Protein AF-A0A1A8QFV5-F1 (afdb_monomer_lite)

pLDDT: mean 84.26, std 20.77, range [31.42, 98.62]

Structure (mmCIF, N/CA/C/O b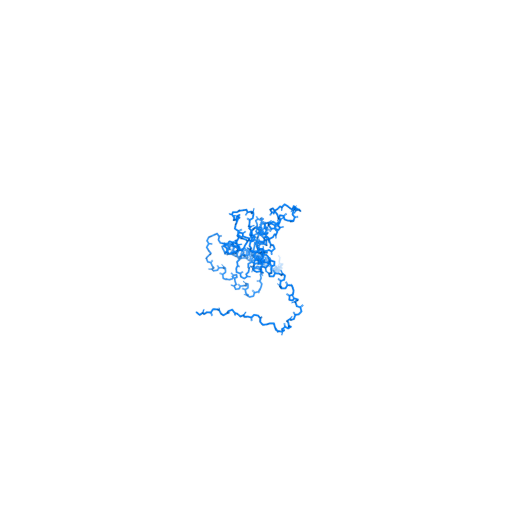ackbone):
data_AF-A0A1A8QFV5-F1
#
_entry.id   AF-A0A1A8QFV5-F1
#
loop_
_atom_site.group_PDB
_atom_site.id
_atom_site.type_symbol
_atom_site.label_atom_id
_atom_site.label_alt_id
_atom_site.label_comp_id
_atom_site.label_asym_id
_atom_site.label_entity_id
_atom_site.label_seq_id
_atom_site.pdbx_PDB_ins_code
_atom_site.Cartn_x
_atom_site.Cartn_y
_atom_site.Cartn_z
_atom_site.occupancy
_atom_site.B_iso_or_equiv
_atom_site.auth_seq_id
_atom_site.auth_comp_id
_atom_site.auth_asym_id
_atom_site.auth_atom_id
_atom_site.pdbx_PDB_model_num
ATOM 1 N N . MET A 1 1 ? 1.681 -34.839 -17.902 1.00 36.59 1 MET A N 1
ATOM 2 C CA . MET A 1 1 ? 0.705 -34.571 -18.983 1.00 36.59 1 MET A CA 1
ATOM 3 C C . MET A 1 1 ? 1.273 -33.484 -19.883 1.00 36.59 1 MET A C 1
ATOM 5 O O . MET A 1 1 ? 1.747 -32.481 -19.371 1.00 36.59 1 MET A O 1
ATOM 9 N N . ARG A 1 2 ? 1.335 -33.742 -21.194 1.00 31.42 2 ARG A N 1
ATOM 10 C CA . ARG A 1 2 ? 1.923 -32.857 -22.213 1.00 31.42 2 ARG A CA 1
ATOM 11 C C . ARG A 1 2 ? 1.010 -31.646 -22.438 1.00 31.42 2 ARG A C 1
ATOM 13 O O . ARG A 1 2 ? -0.179 -31.840 -22.663 1.00 31.42 2 ARG A O 1
ATOM 20 N N . VAL A 1 3 ? 1.555 -30.430 -22.413 1.00 31.61 3 VAL A N 1
ATOM 21 C CA . VAL A 1 3 ? 0.830 -29.238 -22.875 1.00 31.61 3 VAL A CA 1
ATOM 22 C C . VAL A 1 3 ? 0.940 -29.201 -24.395 1.00 31.61 3 VAL A C 1
ATOM 24 O O . VAL A 1 3 ? 2.027 -29.067 -24.954 1.00 31.61 3 VAL A O 1
ATOM 27 N N . VAL A 1 4 ? -0.195 -29.411 -25.053 1.00 32.84 4 VAL A N 1
ATOM 28 C CA . VAL A 1 4 ? -0.353 -29.351 -26.504 1.00 32.84 4 VAL A CA 1
ATOM 29 C C . VAL A 1 4 ? -0.277 -27.888 -26.936 1.00 32.84 4 VAL A C 1
ATOM 31 O O . VAL A 1 4 ? -1.050 -27.054 -26.472 1.00 32.84 4 VAL A O 1
ATOM 34 N N . VAL A 1 5 ? 0.659 -27.583 -27.834 1.00 41.06 5 VAL A N 1
ATOM 35 C CA . VAL A 1 5 ? 0.714 -26.306 -28.552 1.00 41.06 5 VAL A CA 1
ATOM 36 C C . VAL A 1 5 ? -0.462 -26.276 -29.526 1.00 41.06 5 VAL A C 1
ATOM 38 O O . VAL A 1 5 ? -0.469 -26.997 -30.524 1.00 41.06 5 VAL A O 1
ATOM 41 N N . ALA A 1 6 ? -1.476 -25.466 -29.226 1.00 33.88 6 ALA A N 1
ATOM 42 C CA . ALA A 1 6 ? -2.587 -25.239 -30.137 1.00 33.88 6 ALA A CA 1
ATOM 43 C C . ALA A 1 6 ? -2.143 -24.294 -31.266 1.00 33.88 6 ALA A C 1
ATOM 45 O O . ALA A 1 6 ? -1.842 -23.121 -31.046 1.00 33.88 6 ALA A O 1
ATOM 46 N N . ARG A 1 7 ? -2.092 -24.842 -32.485 1.00 34.72 7 ARG A N 1
ATOM 47 C CA . ARG A 1 7 ? -2.006 -24.113 -33.757 1.00 34.72 7 ARG A CA 1
ATOM 48 C C . ARG A 1 7 ? -3.146 -23.093 -33.838 1.00 34.72 7 ARG A C 1
ATOM 50 O O . ARG A 1 7 ? -4.310 -23.476 -33.776 1.00 34.72 7 ARG A O 1
ATOM 57 N N . ALA A 1 8 ? -2.811 -21.821 -34.038 1.00 39.75 8 ALA A N 1
ATOM 58 C CA . ALA A 1 8 ? -3.782 -20.786 -34.370 1.00 39.75 8 ALA A CA 1
ATOM 59 C C . ALA A 1 8 ? -4.273 -20.992 -35.813 1.00 39.75 8 ALA A C 1
ATOM 61 O O . ALA A 1 8 ? -3.601 -20.622 -36.776 1.00 39.75 8 ALA A O 1
ATOM 62 N N . GLY A 1 9 ? -5.430 -21.641 -35.946 1.00 32.16 9 GLY A N 1
ATOM 63 C CA . GLY A 1 9 ? -6.234 -21.639 -37.159 1.00 32.16 9 GLY A CA 1
ATOM 64 C C . GLY A 1 9 ? -6.967 -20.308 -37.269 1.00 32.16 9 GLY A C 1
ATOM 65 O O . GLY A 1 9 ? -7.758 -19.948 -36.403 1.00 32.16 9 GLY A O 1
ATOM 66 N N . LEU A 1 10 ? -6.654 -19.579 -38.332 1.00 45.41 10 LEU A N 1
ATOM 67 C CA . LEU A 1 10 ? -7.361 -18.400 -38.801 1.00 45.41 10 LEU A CA 1
ATOM 68 C C . LEU A 1 10 ? -8.804 -18.807 -39.138 1.00 45.41 10 LEU A C 1
ATOM 70 O O . LEU A 1 10 ? -8.982 -19.489 -40.134 1.00 45.41 10 LEU A O 1
ATOM 74 N N . LEU A 1 11 ? -9.804 -18.446 -38.329 1.00 37.78 11 LEU A N 1
ATOM 75 C CA . LEU A 1 11 ? -11.218 -18.355 -38.725 1.00 37.78 11 LEU A CA 1
ATOM 76 C C . LEU A 1 11 ? -11.983 -17.563 -37.653 1.00 37.78 11 LEU A C 1
ATOM 78 O O . LEU A 1 11 ? -11.770 -17.737 -36.455 1.00 37.78 11 LEU A O 1
ATOM 82 N N . GLY A 1 12 ? -12.787 -16.613 -38.125 1.00 45.03 12 GLY A N 1
ATOM 83 C CA . GLY A 1 12 ? -13.267 -15.463 -37.370 1.00 45.03 12 GLY A CA 1
ATOM 84 C C . GLY A 1 12 ? -14.149 -15.776 -36.166 1.00 45.03 12 GLY A C 1
ATOM 85 O O . GLY A 1 12 ? -15.077 -16.575 -36.240 1.00 45.03 12 GLY A O 1
ATOM 86 N N . LEU A 1 13 ? -13.901 -15.032 -35.091 1.00 35.41 13 LEU A N 1
ATOM 87 C CA . LEU A 1 13 ? -14.862 -14.764 -34.032 1.00 35.41 13 LEU A CA 1
ATOM 88 C C . LEU A 1 13 ? -14.845 -13.256 -33.784 1.00 35.41 13 LEU A C 1
ATOM 90 O O . LEU A 1 13 ? -13.886 -12.697 -33.252 1.00 35.41 13 LEU A O 1
ATOM 94 N N . GLN A 1 14 ? -15.904 -12.610 -34.261 1.00 37.91 14 GLN A N 1
ATOM 95 C CA . GLN A 1 14 ? -16.278 -11.249 -33.911 1.00 37.91 14 GLN A CA 1
ATOM 96 C C . GL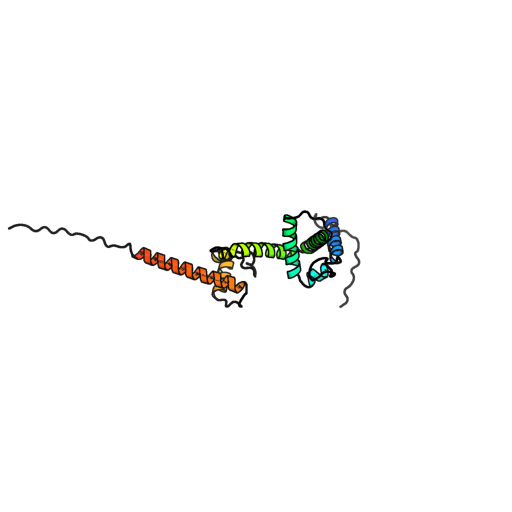N A 1 14 ? -16.546 -11.235 -32.400 1.00 37.91 14 GLN A C 1
ATOM 98 O O . GLN A 1 14 ? -17.499 -11.859 -31.943 1.00 37.91 14 GLN A O 1
ATOM 103 N N . VAL A 1 15 ? -15.688 -10.565 -31.632 1.00 46.62 15 VAL A N 1
ATOM 104 C CA . VAL A 1 15 ? -15.911 -10.295 -30.207 1.00 46.62 15 VAL A CA 1
ATOM 105 C C . VAL A 1 15 ? -16.098 -8.791 -30.059 1.00 46.62 15 VAL A C 1
ATOM 107 O O . VAL A 1 15 ? -15.337 -8.005 -30.624 1.00 46.62 15 VAL A O 1
ATOM 110 N N . ASP A 1 16 ? -17.164 -8.423 -29.363 1.00 45.31 16 ASP A N 1
ATOM 111 C CA . ASP A 1 16 ? -17.723 -7.086 -29.191 1.00 45.31 16 ASP A CA 1
ATOM 112 C C . ASP A 1 16 ? -16.699 -5.944 -29.134 1.00 45.31 16 ASP A C 1
ATOM 114 O O . ASP A 1 16 ? -16.035 -5.745 -28.120 1.00 45.31 16 ASP A O 1
ATOM 118 N N . GLY A 1 17 ? -16.634 -5.155 -30.215 1.00 45.41 17 GLY A N 1
ATOM 119 C CA . GLY A 1 17 ? -16.351 -3.709 -30.245 1.00 45.41 17 GLY A CA 1
ATOM 120 C C . GLY A 1 17 ? -15.040 -3.158 -29.659 1.00 45.41 17 GLY A C 1
ATOM 121 O O . GLY A 1 17 ? -14.699 -2.012 -29.940 1.00 45.41 17 GLY A O 1
ATOM 122 N N . HIS A 1 18 ? -14.267 -3.926 -28.898 1.00 49.12 18 HIS A N 1
ATOM 123 C CA . HIS A 1 18 ? -12.967 -3.540 -28.366 1.00 49.12 18 HIS A CA 1
ATOM 124 C C . HIS A 1 18 ? -11.898 -4.083 -29.308 1.00 49.12 18 HIS A C 1
ATOM 126 O O . HIS A 1 18 ? -11.512 -5.248 -29.255 1.00 49.12 18 HIS A O 1
ATOM 132 N N . SER A 1 19 ? -11.469 -3.212 -30.222 1.00 56.00 19 SER A N 1
ATOM 133 C CA . SER A 1 19 ? -10.536 -3.491 -31.315 1.00 56.00 19 SER A CA 1
ATOM 134 C C . SER A 1 19 ? -9.421 -4.481 -30.943 1.00 56.00 19 SER A C 1
ATOM 136 O O . SER A 1 19 ? -8.587 -4.210 -30.077 1.00 56.00 19 SER A O 1
ATOM 138 N N . ILE A 1 20 ? -9.351 -5.598 -31.672 1.00 57.50 20 ILE A N 1
ATOM 139 C CA . ILE A 1 20 ? -8.280 -6.611 -31.607 1.00 57.50 20 ILE A CA 1
ATOM 140 C C . ILE A 1 20 ? -6.884 -5.962 -31.721 1.00 57.50 20 ILE A C 1
ATOM 142 O O . ILE A 1 20 ? -5.916 -6.418 -31.109 1.00 57.50 20 ILE A O 1
ATOM 146 N N . ALA A 1 21 ? -6.777 -4.836 -32.436 1.00 59.72 21 ALA A N 1
ATOM 147 C CA . ALA A 1 21 ? -5.540 -4.072 -32.564 1.00 59.72 21 ALA A CA 1
ATOM 148 C C . ALA A 1 21 ? -5.093 -3.408 -31.247 1.00 59.72 21 ALA A C 1
ATOM 150 O O . ALA A 1 21 ? -3.890 -3.271 -31.010 1.00 59.72 21 ALA A O 1
ATOM 151 N N . HIS A 1 22 ? -6.033 -3.014 -30.381 1.00 60.81 22 HIS A N 1
ATOM 152 C CA . HIS A 1 22 ? -5.736 -2.438 -29.068 1.00 60.81 22 HIS A CA 1
ATOM 153 C C . HIS A 1 22 ? -5.140 -3.495 -28.133 1.00 60.81 22 HIS A C 1
ATOM 155 O O . HIS A 1 22 ? -4.082 -3.270 -27.543 1.00 60.81 22 HIS A O 1
ATOM 161 N N . TYR A 1 23 ? -5.753 -4.682 -28.086 1.00 60.31 23 TYR A N 1
ATOM 162 C CA . TYR A 1 23 ? -5.228 -5.824 -27.339 1.00 60.31 23 TYR A CA 1
ATOM 163 C C . TYR A 1 23 ? -3.823 -6.201 -27.814 1.00 60.31 23 TYR A C 1
ATOM 165 O O . TYR A 1 23 ? -2.893 -6.248 -27.011 1.00 60.31 23 TYR A O 1
ATOM 173 N N . HIS A 1 24 ? -3.624 -6.376 -29.121 1.00 64.75 24 HIS A N 1
ATOM 174 C CA . HIS A 1 24 ? -2.313 -6.725 -29.666 1.00 64.75 24 HIS A CA 1
ATOM 175 C C . HIS A 1 24 ? -1.251 -5.664 -29.326 1.00 64.75 24 HIS A C 1
ATOM 177 O O . HIS A 1 24 ? -0.172 -5.987 -28.837 1.00 64.75 24 HIS A O 1
ATOM 183 N N . ARG A 1 25 ? -1.556 -4.372 -29.491 1.00 66.56 25 ARG A N 1
ATOM 184 C CA . ARG A 1 25 ? -0.613 -3.289 -29.167 1.00 66.56 25 ARG A CA 1
ATOM 185 C C . ARG A 1 25 ? -0.234 -3.266 -27.682 1.00 66.56 25 ARG A C 1
ATOM 187 O O . ARG A 1 25 ? 0.942 -3.099 -27.360 1.00 66.56 25 ARG A O 1
ATOM 194 N N . GLN A 1 26 ? -1.205 -3.44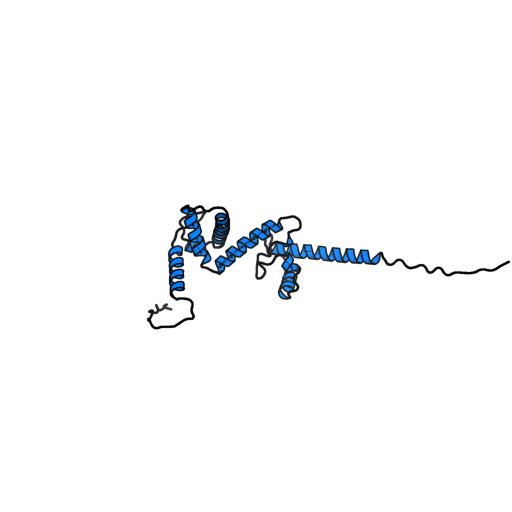1 -26.789 1.00 67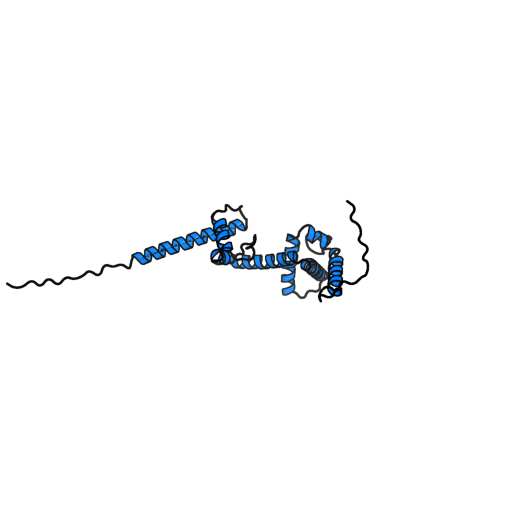.31 26 GLN A N 1
ATOM 195 C CA . GLN A 1 26 ? -0.976 -3.399 -25.346 1.00 67.31 26 GLN A CA 1
ATOM 196 C C . GLN A 1 26 ? -0.172 -4.613 -24.859 1.00 67.31 26 GLN A C 1
ATOM 198 O O . GLN A 1 26 ? 0.797 -4.443 -24.121 1.00 67.31 26 GLN A O 1
ATOM 203 N N . TYR A 1 27 ? -0.495 -5.821 -25.333 1.00 76.56 27 TYR A N 1
ATOM 204 C CA . TYR A 1 27 ? 0.252 -7.036 -24.991 1.00 76.56 27 TYR A CA 1
ATOM 205 C C . TYR A 1 27 ? 1.711 -6.977 -25.461 1.00 76.56 27 TYR A C 1
ATOM 207 O O . TYR A 1 27 ? 2.616 -7.303 -24.690 1.00 76.56 27 TYR A O 1
ATOM 215 N N . TYR A 1 28 ? 1.963 -6.507 -26.687 1.00 81.19 28 TYR A N 1
ATOM 216 C CA . TYR A 1 28 ? 3.328 -6.363 -27.201 1.00 81.19 28 TYR A CA 1
ATOM 217 C C . TYR A 1 28 ? 4.128 -5.299 -26.444 1.00 81.19 28 TYR A C 1
ATOM 219 O O . TYR A 1 28 ? 5.301 -5.520 -26.139 1.00 81.19 28 TYR A O 1
ATOM 227 N N . ALA A 1 29 ? 3.507 -4.169 -26.091 1.00 83.56 29 ALA A N 1
ATOM 228 C CA . ALA A 1 29 ? 4.160 -3.132 -25.296 1.00 83.56 29 ALA A CA 1
ATOM 229 C C . ALA A 1 29 ? 4.561 -3.652 -23.905 1.00 83.56 29 ALA A C 1
ATOM 231 O O . ALA A 1 29 ? 5.715 -3.500 -23.500 1.00 83.56 29 ALA A O 1
ATOM 232 N N . THR A 1 30 ? 3.651 -4.331 -23.200 1.00 89.12 30 THR A N 1
ATOM 233 C CA . THR A 1 30 ? 3.933 -4.923 -21.884 1.00 89.12 30 THR A CA 1
ATOM 234 C C . THR A 1 30 ? 5.008 -6.007 -21.976 1.00 89.12 30 THR A C 1
ATOM 236 O O . THR A 1 30 ? 5.929 -6.024 -21.161 1.00 89.12 30 THR A O 1
ATOM 239 N N . PHE A 1 31 ? 4.960 -6.869 -22.999 1.00 91.62 31 PHE A N 1
ATOM 240 C CA . PHE A 1 31 ? 5.983 -7.893 -23.227 1.00 91.62 31 PHE A CA 1
ATOM 241 C C . PHE A 1 31 ? 7.370 -7.283 -23.457 1.00 91.62 31 PHE A C 1
ATOM 243 O O . PHE A 1 31 ? 8.343 -7.710 -22.835 1.00 91.62 31 PHE A O 1
ATOM 250 N N . MET A 1 32 ? 7.473 -6.254 -24.299 1.00 93.94 32 MET A N 1
ATOM 251 C CA . MET A 1 32 ? 8.740 -5.566 -24.541 1.00 93.94 32 MET A CA 1
ATOM 252 C C . MET A 1 32 ? 9.287 -4.926 -23.264 1.00 93.94 32 MET A C 1
ATOM 254 O O . MET A 1 32 ? 10.453 -5.138 -22.929 1.00 93.94 32 MET A O 1
ATOM 258 N N . LEU A 1 33 ? 8.444 -4.205 -22.520 1.00 96.44 33 LEU A N 1
ATOM 259 C CA . LEU A 1 33 ? 8.835 -3.551 -21.269 1.00 96.44 33 LEU A CA 1
ATOM 260 C C . LEU A 1 33 ? 9.229 -4.549 -20.176 1.00 96.44 33 LEU A C 1
ATOM 262 O O . LEU A 1 33 ? 10.128 -4.262 -19.392 1.00 96.44 33 LEU A O 1
ATOM 266 N N . SER A 1 34 ? 8.644 -5.749 -20.159 1.00 96.62 34 SER A N 1
ATOM 267 C CA . SER A 1 34 ? 8.972 -6.793 -19.178 1.00 96.62 34 SER A CA 1
ATOM 268 C C . SER A 1 34 ? 10.471 -7.143 -19.145 1.00 96.62 34 SER A C 1
ATOM 270 O O . SER A 1 34 ? 11.009 -7.510 -18.098 1.00 96.62 34 SER A O 1
ATOM 272 N N . ARG A 1 35 ? 11.165 -6.975 -20.281 1.00 97.00 35 ARG A N 1
ATOM 273 C CA . ARG A 1 35 ? 12.588 -7.293 -20.479 1.00 97.00 35 ARG A CA 1
ATOM 274 C C . ARG A 1 35 ? 13.521 -6.113 -20.197 1.00 97.00 35 ARG A C 1
ATOM 276 O O . ARG A 1 35 ? 14.737 -6.298 -20.182 1.00 97.00 35 ARG A O 1
ATOM 283 N N . TRP A 1 36 ? 12.983 -4.910 -20.001 1.00 98.12 36 TRP A N 1
ATOM 284 C CA . TRP A 1 36 ? 13.785 -3.718 -19.734 1.00 98.12 36 TRP A CA 1
ATOM 285 C C . TRP A 1 36 ? 14.403 -3.792 -18.344 1.00 98.12 36 TRP A C 1
ATOM 287 O O . TRP A 1 36 ? 13.798 -4.321 -17.413 1.00 98.12 36 TRP A O 1
ATOM 297 N N . LYS A 1 37 ? 15.625 -3.268 -18.211 1.00 98.31 37 LYS A N 1
ATOM 298 C CA . LYS A 1 37 ? 16.346 -3.254 -16.938 1.00 98.31 37 LYS A CA 1
ATOM 299 C C . LYS A 1 37 ? 15.983 -2.025 -16.110 1.00 98.31 37 LYS A C 1
ATOM 301 O O . LYS A 1 37 ? 15.917 -0.912 -16.632 1.00 98.31 37 LYS A O 1
ATOM 306 N N . VAL A 1 38 ? 15.820 -2.242 -14.812 1.00 97.94 38 VAL A N 1
ATOM 307 C CA . VAL A 1 38 ? 15.738 -1.205 -13.785 1.00 97.94 38 VAL A CA 1
ATOM 308 C C . VAL A 1 38 ? 17.053 -0.427 -13.759 1.00 97.94 38 VAL A C 1
ATOM 310 O O . VAL A 1 38 ? 18.128 -1.026 -13.701 1.00 97.94 38 VAL A O 1
ATOM 313 N N . GLN A 1 39 ? 16.974 0.901 -13.809 1.00 97.81 39 GLN A N 1
ATOM 314 C CA . GLN A 1 39 ? 18.138 1.800 -13.770 1.00 97.81 39 GLN A CA 1
ATOM 315 C C . GLN A 1 39 ? 18.257 2.578 -12.450 1.00 97.81 39 GLN A C 1
ATOM 317 O O . GLN A 1 39 ? 19.075 3.484 -12.344 1.00 97.81 39 GLN A O 1
ATOM 322 N N . PHE A 1 40 ? 17.442 2.244 -11.449 1.00 95.06 40 PHE A N 1
ATOM 323 C CA . PHE A 1 40 ? 17.363 2.944 -10.169 1.00 95.06 40 PHE A CA 1
ATOM 324 C C . PHE A 1 40 ? 17.378 1.974 -8.985 1.00 95.06 40 PHE A C 1
ATOM 326 O O . PHE A 1 40 ? 16.933 0.832 -9.088 1.00 95.06 40 PHE A O 1
ATOM 333 N N . GLY A 1 41 ? 17.806 2.486 -7.831 1.00 94.94 41 GLY A N 1
ATOM 334 C CA . GLY A 1 41 ? 17.627 1.828 -6.541 1.00 94.94 41 GLY A CA 1
ATOM 335 C C . GLY A 1 41 ? 18.303 0.461 -6.413 1.00 94.94 41 GLY A C 1
ATOM 336 O O . GLY A 1 41 ? 19.179 0.087 -7.189 1.00 94.94 41 GLY A O 1
ATOM 337 N N . THR A 1 42 ? 17.881 -0.290 -5.399 1.00 94.88 42 THR A N 1
ATOM 338 C CA . THR A 1 42 ? 18.548 -1.521 -4.945 1.00 94.88 42 THR A CA 1
ATOM 339 C C . THR A 1 42 ? 18.546 -2.641 -5.988 1.00 94.88 42 THR A C 1
ATOM 341 O O . THR A 1 42 ? 19.446 -3.475 -6.000 1.00 94.88 42 THR A O 1
ATOM 344 N N . TYR A 1 43 ? 17.561 -2.660 -6.890 1.00 97.44 43 TYR A N 1
ATOM 345 C CA . TYR A 1 43 ? 17.394 -3.710 -7.901 1.00 97.44 43 TYR A CA 1
ATOM 346 C C . TYR A 1 43 ? 17.889 -3.305 -9.296 1.00 97.44 43 TYR A C 1
ATOM 348 O O . TYR A 1 43 ? 17.472 -3.891 -10.299 1.00 97.44 43 TYR A O 1
ATOM 356 N N . GLN A 1 44 ? 18.784 -2.316 -9.380 1.00 97.44 44 GLN A N 1
ATOM 357 C CA . GLN A 1 44 ? 19.395 -1.902 -10.640 1.00 97.44 44 GLN A CA 1
ATOM 358 C C . GLN A 1 44 ? 19.978 -3.103 -11.410 1.00 97.44 44 GLN A C 1
ATOM 360 O O . GLN A 1 44 ? 20.610 -4.001 -10.856 1.00 97.44 44 GLN A O 1
ATOM 365 N N . GLY A 1 45 ? 19.734 -3.139 -12.720 1.00 97.75 45 GLY A N 1
ATOM 366 C CA . GLY A 1 45 ? 20.178 -4.207 -13.615 1.00 97.75 45 GLY A CA 1
ATOM 367 C C . GLY A 1 45 ? 19.250 -5.426 -13.692 1.00 97.75 45 GLY A C 1
ATOM 368 O O . GLY A 1 45 ? 19.371 -6.196 -14.651 1.00 97.75 45 GLY A O 1
ATOM 369 N N . LYS A 1 46 ? 18.300 -5.593 -12.759 1.00 98.44 46 LYS A N 1
ATOM 370 C CA . LYS A 1 46 ? 17.218 -6.591 -12.866 1.00 98.44 46 LYS A CA 1
ATOM 371 C C . LYS A 1 46 ? 16.169 -6.142 -13.876 1.00 98.44 46 LYS A C 1
ATOM 373 O O . LYS A 1 46 ? 16.058 -4.954 -14.165 1.00 98.44 46 LYS A O 1
ATOM 378 N N . THR A 1 47 ? 15.405 -7.080 -14.432 1.00 98.62 47 THR A N 1
ATOM 379 C CA . THR A 1 47 ? 14.320 -6.724 -15.355 1.00 98.62 47 THR A CA 1
ATOM 380 C C . THR A 1 47 ? 13.100 -6.196 -14.605 1.00 98.62 47 THR A C 1
ATOM 382 O O . THR A 1 47 ? 12.896 -6.518 -13.433 1.00 98.62 47 THR A O 1
ATOM 385 N N . PHE A 1 48 ? 12.254 -5.420 -15.284 1.00 98.44 48 PHE A N 1
ATOM 386 C CA . PHE A 1 48 ? 10.975 -4.970 -14.729 1.00 98.44 48 PHE A CA 1
ATOM 387 C C . PHE A 1 48 ? 10.098 -6.150 -14.305 1.00 98.44 48 PHE A C 1
ATOM 389 O O . PHE A 1 48 ? 9.505 -6.125 -13.229 1.00 98.44 48 PHE A O 1
ATOM 396 N N . HIS A 1 49 ? 10.067 -7.211 -15.118 1.00 97.88 49 HIS A N 1
ATOM 397 C CA . HIS A 1 49 ? 9.356 -8.440 -14.783 1.00 97.88 49 HIS A CA 1
ATOM 398 C C . HIS A 1 49 ? 9.878 -9.091 -13.505 1.00 97.88 49 HIS A C 1
ATOM 400 O O . HIS A 1 49 ? 9.090 -9.432 -12.627 1.00 97.88 49 HIS A O 1
ATOM 406 N N . TRP A 1 50 ? 11.204 -9.211 -13.382 1.00 98.19 50 TRP A N 1
ATOM 407 C CA . TRP A 1 50 ? 11.824 -9.778 -12.192 1.00 98.19 50 TRP A CA 1
ATOM 408 C C . TRP A 1 50 ? 11.430 -8.980 -10.948 1.00 98.19 50 TRP A C 1
ATOM 410 O O . TRP A 1 50 ? 11.028 -9.571 -9.952 1.00 98.19 50 TRP A O 1
ATOM 420 N N . LEU A 1 51 ? 11.470 -7.645 -11.017 1.00 98.19 51 LEU A N 1
ATOM 421 C CA . LEU A 1 51 ? 11.119 -6.806 -9.873 1.00 98.19 51 LEU A CA 1
ATOM 422 C C . LEU A 1 51 ? 9.664 -7.018 -9.426 1.00 98.19 51 LEU A C 1
ATOM 424 O O . LEU A 1 51 ? 9.423 -7.235 -8.243 1.00 98.19 51 LEU A O 1
ATOM 428 N N . LEU A 1 52 ? 8.708 -7.041 -10.360 1.00 96.62 52 LEU A N 1
ATOM 429 C CA . LEU A 1 52 ? 7.293 -7.258 -10.027 1.00 96.62 52 LEU A CA 1
ATOM 430 C C . LEU A 1 52 ? 7.004 -8.653 -9.461 1.00 96.62 52 LEU A C 1
ATOM 432 O O . LEU A 1 52 ? 6.038 -8.810 -8.729 1.00 96.62 52 LEU A O 1
ATOM 436 N N . GLN A 1 53 ? 7.816 -9.660 -9.781 1.00 96.50 53 GLN A N 1
ATOM 437 C CA . GLN A 1 53 ? 7.640 -11.009 -9.234 1.00 96.50 53 GLN A CA 1
ATOM 438 C C . GLN A 1 53 ? 8.270 -11.201 -7.856 1.00 96.50 53 GLN A C 1
ATOM 440 O O . GLN A 1 53 ? 7.832 -12.072 -7.112 1.00 96.50 53 GLN A O 1
ATOM 445 N N . ASN A 1 54 ? 9.313 -10.434 -7.534 1.00 97.62 54 ASN A N 1
ATOM 446 C CA . ASN A 1 54 ? 10.140 -10.695 -6.355 1.00 97.62 54 ASN A CA 1
ATOM 447 C C . ASN A 1 54 ? 9.924 -9.669 -5.239 1.00 97.62 54 ASN A C 1
ATOM 449 O O . ASN A 1 54 ? 10.060 -10.024 -4.073 1.00 97.62 54 ASN A O 1
ATOM 453 N N . ASP A 1 55 ? 9.574 -8.421 -5.568 1.00 97.75 55 ASP A N 1
ATOM 454 C CA . ASP A 1 55 ? 9.315 -7.387 -4.564 1.00 97.75 55 ASP A CA 1
ATOM 455 C C . ASP A 1 55 ? 8.273 -6.363 -5.044 1.00 97.75 55 ASP A C 1
ATOM 457 O O . ASP A 1 55 ? 8.568 -5.229 -5.442 1.00 97.75 55 ASP A O 1
ATOM 461 N N . VAL A 1 56 ? 7.006 -6.781 -4.990 1.00 96.62 56 VAL A N 1
ATOM 462 C CA . VAL A 1 56 ? 5.853 -5.927 -5.310 1.00 96.62 56 VAL A CA 1
ATOM 463 C C . VAL A 1 56 ? 5.784 -4.718 -4.374 1.00 96.62 56 VAL A C 1
ATOM 465 O O . VAL A 1 56 ? 5.438 -3.625 -4.815 1.00 96.62 56 VAL A O 1
ATOM 468 N N . GLY A 1 57 ? 6.128 -4.882 -3.093 1.00 96.81 57 GLY A N 1
ATOM 469 C CA . GLY A 1 57 ? 6.050 -3.807 -2.102 1.00 96.81 57 GLY A CA 1
ATOM 470 C C . GLY A 1 57 ? 6.999 -2.656 -2.430 1.00 96.81 57 GLY A C 1
ATOM 471 O O . GLY A 1 57 ? 6.593 -1.488 -2.432 1.00 96.81 57 GLY A O 1
ATOM 472 N N . TYR A 1 58 ? 8.242 -2.986 -2.780 1.00 97.88 58 TYR A N 1
ATOM 473 C CA . TYR A 1 58 ? 9.214 -2.018 -3.269 1.00 97.88 58 TYR A CA 1
ATOM 474 C C . TYR A 1 58 ? 8.773 -1.389 -4.591 1.00 97.88 58 TYR A C 1
ATOM 476 O O . TYR A 1 58 ? 8.804 -0.166 -4.729 1.00 97.88 58 TYR A O 1
ATOM 484 N N . ALA A 1 59 ? 8.313 -2.198 -5.549 1.00 98.19 59 ALA A N 1
ATOM 485 C CA . ALA A 1 59 ? 7.832 -1.707 -6.837 1.00 98.19 59 ALA A CA 1
ATOM 486 C C . ALA A 1 59 ? 6.692 -0.684 -6.677 1.00 98.19 59 ALA A C 1
ATOM 488 O O . ALA A 1 59 ? 6.730 0.387 -7.284 1.00 98.19 59 ALA A O 1
ATOM 489 N N . VAL A 1 60 ? 5.705 -0.981 -5.825 1.00 98.50 60 VAL A N 1
ATOM 490 C CA . VAL A 1 60 ? 4.585 -0.083 -5.506 1.00 98.50 60 VAL A CA 1
ATOM 491 C C . VAL A 1 60 ? 5.093 1.222 -4.897 1.00 98.50 60 VAL A C 1
ATOM 493 O O . VAL A 1 60 ? 4.648 2.298 -5.296 1.00 98.50 60 VAL A O 1
ATOM 496 N N . MET A 1 61 ? 6.048 1.149 -3.964 1.00 97.50 61 MET A N 1
ATOM 497 C CA . MET A 1 61 ? 6.666 2.331 -3.356 1.00 97.50 61 MET A CA 1
ATOM 498 C C . MET A 1 61 ? 7.370 3.205 -4.401 1.00 97.50 61 MET A C 1
ATOM 500 O O . MET A 1 61 ? 7.176 4.424 -4.403 1.00 97.50 61 MET A O 1
ATOM 504 N N . VAL A 1 62 ? 8.135 2.596 -5.311 1.00 97.69 62 VAL A N 1
ATOM 505 C CA . VAL A 1 62 ? 8.818 3.307 -6.399 1.00 97.69 62 VAL A CA 1
ATOM 506 C C . VAL A 1 62 ? 7.812 4.014 -7.298 1.00 97.69 62 VAL A C 1
ATOM 508 O O . VAL A 1 62 ? 7.973 5.204 -7.553 1.00 97.69 62 VAL A O 1
ATOM 511 N N . VAL A 1 63 ? 6.773 3.313 -7.762 1.00 98.44 63 VAL A N 1
ATOM 512 C CA . VAL A 1 63 ? 5.769 3.896 -8.665 1.00 98.44 63 VAL A CA 1
ATOM 513 C C . VAL A 1 63 ? 5.013 5.034 -7.980 1.00 98.44 63 VAL A C 1
ATOM 515 O O . VAL A 1 63 ? 4.895 6.115 -8.554 1.00 98.44 63 VAL A O 1
ATOM 518 N N . ALA A 1 64 ? 4.566 4.836 -6.737 1.00 98.12 64 ALA A N 1
ATOM 519 C CA . ALA A 1 64 ? 3.869 5.872 -5.976 1.00 98.12 64 ALA A CA 1
ATOM 520 C C . ALA A 1 64 ? 4.742 7.122 -5.763 1.00 98.12 64 ALA A C 1
ATOM 522 O O . ALA A 1 64 ? 4.256 8.247 -5.889 1.00 98.12 64 ALA A O 1
ATOM 523 N N . SER A 1 65 ? 6.032 6.934 -5.465 1.00 96.50 65 SER A N 1
ATOM 524 C CA . SER A 1 65 ? 6.986 8.036 -5.280 1.00 96.50 65 SER A CA 1
ATOM 525 C C . SER A 1 65 ? 7.282 8.755 -6.594 1.00 96.50 65 SER A C 1
ATOM 527 O O . SER A 1 65 ? 7.308 9.982 -6.628 1.00 96.50 65 SER A O 1
ATOM 529 N N . HIS A 1 66 ? 7.452 8.001 -7.682 1.00 97.50 66 HIS A N 1
ATOM 530 C CA . HIS A 1 66 ? 7.708 8.544 -9.014 1.00 97.50 66 HIS A CA 1
ATOM 531 C C . HIS A 1 66 ? 6.537 9.380 -9.536 1.00 97.50 66 HIS A C 1
ATOM 533 O O . HIS A 1 66 ? 6.750 10.442 -10.110 1.00 97.50 66 HIS A O 1
ATOM 539 N N . GLN A 1 67 ? 5.292 8.964 -9.289 1.00 97.00 67 GLN A N 1
ATOM 540 C CA . GLN A 1 67 ? 4.116 9.767 -9.648 1.00 97.00 67 GLN A CA 1
ATOM 541 C C . GLN A 1 67 ? 4.114 11.131 -8.936 1.00 97.00 67 GLN A C 1
ATOM 543 O O . GLN A 1 67 ? 3.915 12.154 -9.585 1.00 97.00 67 GLN A O 1
ATOM 548 N N . LYS A 1 68 ? 4.463 11.176 -7.643 1.00 95.12 68 LYS A N 1
ATOM 549 C CA . LYS A 1 68 ? 4.623 12.443 -6.901 1.00 95.12 68 LYS A CA 1
ATOM 550 C C . LYS A 1 68 ? 5.821 13.269 -7.377 1.00 95.12 68 LYS A C 1
ATOM 552 O O . LYS A 1 68 ? 5.787 14.495 -7.353 1.00 95.12 68 LYS A O 1
ATOM 557 N N . GLU A 1 69 ? 6.905 12.616 -7.794 1.00 95.62 69 GLU A N 1
ATOM 558 C CA . GLU A 1 69 ? 8.062 13.281 -8.407 1.00 95.62 69 GLU A CA 1
ATOM 559 C C . GLU A 1 69 ? 7.649 13.961 -9.723 1.00 95.62 69 GLU A C 1
ATOM 561 O O . GLU A 1 69 ? 7.982 15.122 -9.957 1.00 95.62 69 GLU A O 1
ATOM 566 N N . ARG A 1 70 ? 6.833 13.285 -10.537 1.00 95.00 70 ARG A N 1
ATOM 567 C CA . ARG A 1 70 ? 6.306 13.784 -11.815 1.00 95.00 70 ARG A CA 1
ATOM 568 C C . ARG A 1 70 ? 5.401 15.002 -11.690 1.00 95.00 70 ARG A C 1
ATOM 570 O O . ARG A 1 70 ? 5.452 15.865 -12.557 1.00 95.00 70 ARG A O 1
ATOM 577 N N . GLU A 1 71 ? 4.638 15.112 -10.610 1.00 94.75 71 GLU A N 1
ATOM 578 C CA . GLU A 1 71 ? 3.834 16.308 -10.318 1.00 94.75 71 GLU A CA 1
ATOM 579 C C . GLU A 1 71 ? 4.698 17.557 -10.081 1.00 94.75 71 GLU A C 1
ATOM 581 O O . GLU A 1 71 ? 4.233 18.679 -10.266 1.00 94.75 71 GLU A O 1
ATOM 586 N N . ARG A 1 72 ? 5.961 17.377 -9.675 1.00 94.44 72 ARG A N 1
ATOM 587 C CA . ARG A 1 72 ? 6.871 18.470 -9.299 1.00 94.44 72 ARG A CA 1
ATOM 588 C C . ARG A 1 72 ? 7.913 18.793 -10.362 1.00 94.44 72 ARG A C 1
ATOM 590 O O . ARG A 1 72 ? 8.454 19.895 -10.356 1.00 94.44 72 ARG A O 1
ATOM 597 N N . THR A 1 73 ? 8.242 17.846 -11.242 1.00 93.38 73 THR A N 1
ATOM 598 C CA . THR A 1 73 ? 9.293 18.027 -12.251 1.00 93.38 73 THR A CA 1
ATOM 599 C C . THR A 1 73 ? 8.925 17.480 -13.628 1.00 93.38 73 THR A C 1
ATOM 601 O O . THR A 1 73 ? 8.506 16.334 -13.786 1.00 93.38 73 THR A O 1
ATOM 604 N N . GLY A 1 74 ? 9.200 18.291 -14.656 1.00 91.38 74 GLY A N 1
ATOM 605 C CA . GLY A 1 74 ? 9.114 17.920 -16.071 1.00 91.38 74 GLY A CA 1
ATOM 606 C C . GLY A 1 74 ? 10.374 17.253 -16.640 1.00 91.38 74 GLY A C 1
ATOM 607 O O . GLY A 1 74 ? 10.503 17.157 -17.859 1.00 91.38 74 GLY A O 1
ATOM 608 N N . SER A 1 75 ? 11.321 16.817 -15.797 1.00 93.62 75 SER A N 1
ATOM 609 C CA . SER A 1 75 ? 12.604 16.246 -16.240 1.00 93.62 75 SER A CA 1
ATOM 610 C C . SER A 1 75 ? 12.441 15.045 -17.184 1.00 93.62 75 SER A C 1
ATOM 612 O O . SER A 1 75 ? 11.688 14.105 -16.898 1.00 93.62 75 SER A O 1
ATOM 614 N N . GLN A 1 76 ? 13.214 15.072 -18.274 1.00 94.44 76 GLN A N 1
ATOM 615 C CA . GLN A 1 76 ? 13.271 14.057 -19.334 1.00 94.44 76 GLN A CA 1
ATOM 616 C C . GLN A 1 76 ? 14.576 13.245 -19.304 1.00 94.44 76 GLN A C 1
ATOM 618 O O . GLN A 1 76 ? 15.006 12.709 -20.324 1.00 94.44 76 GLN A O 1
ATOM 623 N N . SER A 1 77 ? 15.254 13.174 -18.153 1.00 96.56 77 SER A N 1
ATOM 624 C CA . SER A 1 77 ? 16.508 12.420 -18.058 1.00 96.56 77 SER A CA 1
ATOM 625 C C . SER A 1 77 ? 16.299 10.926 -18.373 1.00 96.56 77 SER A C 1
ATOM 627 O O . SER A 1 77 ? 15.202 10.400 -18.155 1.00 96.56 77 SER A O 1
ATOM 629 N N . PRO A 1 78 ? 17.339 10.198 -18.829 1.00 96.06 78 PRO A N 1
ATOM 630 C CA . PRO A 1 78 ? 17.231 8.764 -19.115 1.00 96.06 78 PRO A CA 1
ATOM 631 C C . PRO A 1 78 ? 16.714 7.943 -17.927 1.00 96.06 78 PRO A C 1
ATOM 633 O O . PRO A 1 78 ? 15.871 7.062 -18.095 1.00 96.06 78 PRO A O 1
ATOM 636 N N . LEU A 1 79 ? 17.153 8.292 -16.712 1.00 95.44 79 LEU A N 1
ATOM 637 C CA . LEU A 1 79 ? 16.672 7.682 -15.472 1.00 95.44 79 LEU A CA 1
ATOM 638 C C . LEU A 1 79 ? 15.160 7.859 -15.309 1.00 95.44 79 LEU A C 1
ATOM 640 O O . LEU A 1 79 ? 14.444 6.947 -14.898 1.00 95.44 79 LEU A O 1
ATOM 644 N N . MET A 1 80 ? 14.671 9.042 -15.654 1.00 96.50 80 MET A N 1
ATOM 645 C CA . MET A 1 80 ? 13.275 9.394 -15.516 1.00 96.50 80 MET A CA 1
ATOM 646 C C . MET A 1 80 ? 12.395 8.709 -16.558 1.00 96.50 80 MET A C 1
ATOM 648 O O . MET A 1 80 ? 11.333 8.187 -16.225 1.00 96.50 80 MET A O 1
ATOM 652 N N . ALA A 1 81 ? 12.885 8.617 -17.794 1.00 96.88 81 ALA A N 1
ATOM 653 C CA . ALA A 1 81 ? 12.266 7.810 -18.836 1.00 96.88 81 ALA A CA 1
ATOM 654 C C . ALA A 1 81 ? 12.220 6.318 -18.447 1.00 96.88 81 ALA A C 1
ATOM 656 O O . ALA A 1 81 ? 11.234 5.637 -18.730 1.00 96.88 81 ALA A O 1
ATOM 657 N N . ASN A 1 82 ? 13.243 5.805 -17.748 1.00 97.94 82 ASN A N 1
ATOM 658 C CA . ASN A 1 82 ? 13.239 4.440 -17.220 1.00 97.94 82 ASN A CA 1
ATOM 659 C C . ASN A 1 82 ? 12.167 4.242 -16.136 1.00 97.94 82 ASN A C 1
ATOM 661 O O . ASN A 1 82 ? 11.421 3.264 -16.198 1.00 97.94 82 ASN A O 1
ATOM 665 N N . LYS A 1 83 ? 12.029 5.182 -15.190 1.00 97.81 83 LYS A N 1
ATOM 666 C CA . LYS A 1 83 ? 10.948 5.160 -14.188 1.00 97.81 83 LYS A CA 1
ATOM 667 C C . LYS A 1 83 ? 9.555 5.292 -14.823 1.00 97.81 83 LYS A C 1
ATOM 669 O O . LYS A 1 83 ? 8.628 4.604 -14.394 1.00 97.81 83 LYS A O 1
ATOM 674 N N . ASP A 1 84 ? 9.400 6.100 -15.875 1.00 97.94 84 ASP A N 1
ATOM 675 C CA . ASP A 1 84 ? 8.148 6.191 -16.642 1.00 97.94 84 ASP A CA 1
ATOM 676 C C . ASP A 1 84 ? 7.804 4.869 -17.321 1.00 97.94 84 ASP A C 1
ATOM 678 O O . ASP A 1 84 ? 6.667 4.408 -17.254 1.00 97.94 84 ASP A O 1
ATOM 682 N N . ALA A 1 85 ? 8.786 4.241 -17.968 1.00 97.88 85 ALA A N 1
ATOM 683 C CA . ALA A 1 85 ? 8.617 2.944 -18.609 1.00 97.88 85 ALA A CA 1
ATOM 684 C C . ALA A 1 85 ? 8.235 1.863 -17.585 1.00 97.88 85 ALA A C 1
ATOM 686 O O . ALA A 1 85 ? 7.307 1.091 -17.828 1.00 97.88 85 ALA A O 1
ATOM 687 N N . PHE A 1 86 ? 8.888 1.858 -16.419 1.00 98.38 86 PHE A N 1
ATOM 688 C CA . PHE A 1 86 ? 8.548 0.964 -15.313 1.00 98.38 86 PHE A CA 1
ATOM 689 C C . PHE A 1 86 ? 7.129 1.209 -14.792 1.00 98.38 86 PHE A C 1
ATOM 691 O O . PHE A 1 86 ? 6.374 0.264 -14.569 1.00 98.38 86 PHE A O 1
ATOM 698 N N . THR A 1 87 ? 6.732 2.475 -14.660 1.00 98.12 87 THR A N 1
ATOM 699 C CA . THR A 1 87 ? 5.381 2.862 -14.242 1.00 98.12 87 THR A CA 1
ATOM 700 C C . THR A 1 87 ? 4.334 2.385 -15.246 1.00 98.12 87 THR A C 1
ATOM 702 O O . THR A 1 87 ? 3.369 1.741 -14.848 1.00 98.12 87 THR A O 1
ATOM 705 N N . ARG A 1 88 ? 4.543 2.609 -16.552 1.00 97.38 88 ARG A N 1
ATOM 706 C CA . ARG A 1 88 ? 3.636 2.122 -17.609 1.00 97.38 88 ARG A CA 1
ATOM 707 C C . ARG A 1 88 ? 3.508 0.600 -17.600 1.00 97.38 88 ARG A C 1
ATOM 709 O O . ARG A 1 88 ? 2.397 0.092 -17.695 1.00 97.38 88 ARG A O 1
ATOM 716 N N . TYR A 1 89 ? 4.626 -0.113 -17.464 1.00 97.69 89 TYR A N 1
ATOM 717 C CA . TYR A 1 89 ? 4.629 -1.573 -17.363 1.00 97.69 89 TYR A CA 1
ATOM 718 C C . TYR A 1 89 ? 3.832 -2.057 -16.149 1.00 97.69 89 TYR A C 1
ATOM 720 O O . TYR A 1 89 ? 2.992 -2.940 -16.274 1.00 97.69 89 TYR A O 1
ATOM 728 N N . SER A 1 90 ? 4.063 -1.452 -14.985 1.00 97.81 90 SER A N 1
ATOM 729 C CA . SER A 1 90 ? 3.461 -1.910 -13.732 1.00 97.81 90 SER A CA 1
ATOM 730 C C . SER A 1 90 ? 1.966 -1.602 -13.657 1.00 97.81 90 SER A C 1
ATOM 732 O O . SER A 1 90 ? 1.180 -2.434 -13.217 1.00 97.81 90 SER A O 1
ATOM 734 N N . LEU A 1 91 ? 1.547 -0.430 -14.143 1.00 96.88 91 LEU A N 1
ATOM 735 C CA . LEU A 1 91 ? 0.139 -0.027 -14.157 1.00 96.88 91 LEU A CA 1
ATOM 736 C C . LEU A 1 91 ? -0.697 -0.750 -15.221 1.00 96.88 91 LEU A C 1
ATOM 738 O O . LEU A 1 91 ? -1.920 -0.639 -15.197 1.00 96.88 91 LEU A O 1
ATOM 742 N N . ALA A 1 92 ? -0.072 -1.522 -16.115 1.00 95.25 92 ALA A N 1
ATOM 743 C CA . ALA A 1 92 ? -0.796 -2.426 -17.005 1.00 95.25 92 ALA A CA 1
ATOM 744 C C . ALA A 1 92 ? -1.487 -3.579 -16.246 1.00 95.25 92 ALA A C 1
ATOM 746 O O . ALA A 1 92 ? -2.359 -4.235 -16.813 1.00 95.25 92 ALA A O 1
ATOM 747 N N . TYR A 1 93 ? -1.126 -3.814 -14.977 1.00 94.69 93 TYR A N 1
ATOM 748 C CA . TYR A 1 93 ? -1.727 -4.822 -14.105 1.00 94.69 93 TYR A CA 1
ATOM 749 C C . TYR A 1 93 ? -2.713 -4.159 -13.121 1.00 94.69 93 TYR A C 1
ATOM 751 O O . TYR A 1 93 ? -2.277 -3.393 -12.255 1.00 94.69 93 TYR A O 1
ATOM 759 N N . PRO A 1 94 ? -4.031 -4.440 -13.200 1.00 95.31 94 PRO A N 1
ATOM 760 C CA . PRO A 1 94 ? -5.041 -3.761 -12.379 1.00 95.31 94 PRO A CA 1
ATOM 761 C C . PRO A 1 94 ? -4.822 -3.888 -10.867 1.00 95.31 94 PRO A C 1
ATOM 763 O O . PRO A 1 94 ? -4.967 -2.903 -10.142 1.00 95.31 94 PRO A O 1
ATOM 766 N N . GLU A 1 95 ? -4.417 -5.069 -10.399 1.00 94.62 95 GLU A N 1
ATOM 767 C CA . GLU A 1 95 ? -4.123 -5.323 -8.982 1.00 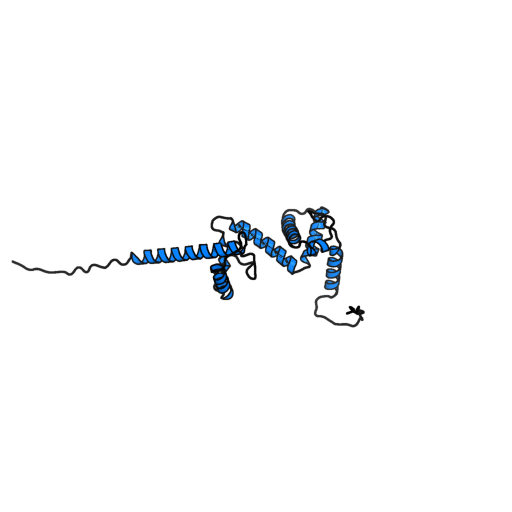94.62 95 GLU A CA 1
ATOM 768 C C . GLU A 1 95 ? -2.951 -4.468 -8.484 1.00 94.62 95 GLU A C 1
ATOM 770 O O . GLU A 1 95 ? -2.997 -3.891 -7.397 1.00 94.62 95 GLU A O 1
ATOM 775 N N . PHE A 1 96 ? -1.916 -4.309 -9.314 1.00 97.56 96 PHE A N 1
ATOM 776 C CA . PHE A 1 96 ? -0.781 -3.448 -8.998 1.00 97.56 96 PHE A CA 1
ATOM 777 C C . PHE A 1 96 ? -1.202 -1.976 -8.964 1.00 97.56 96 PHE A C 1
ATOM 779 O O . PHE A 1 96 ? -0.830 -1.237 -8.052 1.00 97.56 96 PHE A O 1
ATOM 786 N N . ALA A 1 97 ? -2.015 -1.543 -9.932 1.00 97.88 97 ALA A N 1
ATOM 787 C CA . ALA A 1 97 ? -2.556 -0.190 -9.949 1.00 97.88 97 ALA A CA 1
ATOM 788 C C . ALA A 1 97 ? -3.392 0.101 -8.690 1.00 97.88 97 ALA A C 1
ATOM 790 O O . ALA A 1 97 ? -3.293 1.191 -8.127 1.00 97.88 97 ALA A O 1
ATOM 791 N N . GLU A 1 98 ? -4.175 -0.865 -8.202 1.00 96.62 98 GLU A N 1
ATOM 792 C CA . GLU A 1 98 ? -4.888 -0.737 -6.928 1.00 96.62 98 GLU A CA 1
ATOM 793 C C . GLU A 1 98 ? -3.934 -0.636 -5.735 1.00 96.62 98 GLU A C 1
ATOM 795 O O . GLU A 1 98 ? -4.134 0.222 -4.875 1.00 96.62 98 GLU A O 1
ATOM 800 N N . ALA A 1 99 ? -2.874 -1.445 -5.696 1.00 97.38 99 ALA A N 1
ATOM 801 C CA . ALA A 1 99 ? -1.872 -1.378 -4.637 1.00 97.38 99 ALA A CA 1
ATOM 802 C C . ALA A 1 99 ? -1.170 -0.007 -4.582 1.00 97.38 99 ALA A C 1
ATOM 804 O O . ALA A 1 99 ? -0.945 0.524 -3.492 1.00 97.38 99 ALA A O 1
ATOM 805 N N . VAL A 1 100 ? -0.888 0.608 -5.738 1.00 98.38 100 VAL A N 1
ATOM 806 C CA . VAL A 1 100 ? -0.356 1.982 -5.824 1.00 98.38 100 VAL A CA 1
ATOM 807 C C . VAL A 1 100 ? -1.357 3.003 -5.286 1.00 98.38 100 VAL A C 1
ATOM 809 O O . VAL A 1 100 ? -0.986 3.804 -4.425 1.00 98.38 100 VAL A O 1
ATOM 812 N N . ARG A 1 101 ? -2.627 2.943 -5.718 1.00 97.62 101 ARG A N 1
ATOM 813 C CA . ARG A 1 101 ? -3.685 3.836 -5.205 1.00 97.62 101 ARG A CA 1
ATOM 814 C C . ARG A 1 101 ? -3.837 3.710 -3.693 1.00 97.62 101 ARG A C 1
ATOM 816 O O . ARG A 1 101 ? -3.900 4.713 -2.987 1.00 97.62 101 ARG A O 1
ATOM 823 N N . PHE A 1 102 ? -3.855 2.476 -3.191 1.00 97.38 102 PHE A N 1
ATOM 824 C CA . PHE A 1 102 ? -3.917 2.201 -1.763 1.00 97.38 102 PHE A CA 1
ATOM 825 C C . PHE A 1 102 ? -2.717 2.794 -1.026 1.00 97.38 102 PHE A C 1
ATOM 827 O O . PHE A 1 102 ? -2.907 3.488 -0.033 1.00 97.38 102 PHE A O 1
ATOM 834 N N . ARG A 1 103 ? -1.489 2.591 -1.522 1.00 97.19 103 ARG A N 1
ATOM 835 C CA . ARG A 1 103 ? -0.278 3.154 -0.906 1.00 97.19 103 ARG A CA 1
ATOM 836 C C . ARG A 1 103 ? -0.355 4.676 -0.796 1.00 97.19 103 ARG A C 1
ATOM 838 O O . ARG A 1 103 ? -0.022 5.221 0.252 1.00 97.19 103 ARG A O 1
ATOM 845 N N . GLN A 1 104 ? -0.787 5.353 -1.857 1.00 97.00 104 GLN A N 1
ATOM 846 C CA . GLN A 1 104 ? -0.921 6.811 -1.874 1.00 97.00 104 GLN A CA 1
ATOM 847 C C . GLN A 1 104 ? -1.955 7.293 -0.855 1.00 97.00 104 GLN A C 1
ATOM 849 O O . GLN A 1 104 ? -1.613 8.101 0.010 1.00 97.00 104 GLN A O 1
ATOM 854 N N . ALA A 1 105 ? -3.166 6.728 -0.895 1.00 97.19 105 ALA A N 1
ATOM 855 C CA . ALA A 1 105 ? -4.239 7.062 0.039 1.00 97.19 105 ALA A CA 1
ATOM 856 C C . ALA A 1 105 ? -3.842 6.780 1.497 1.00 97.19 105 ALA A C 1
ATOM 858 O O . ALA A 1 105 ? -4.100 7.590 2.386 1.00 97.19 105 ALA A O 1
ATOM 859 N N . PHE A 1 106 ? -3.167 5.655 1.742 1.00 96.00 106 PHE A N 1
ATOM 860 C CA . PHE A 1 106 ? -2.705 5.261 3.067 1.00 96.00 106 PHE A CA 1
ATOM 861 C C . PHE A 1 106 ? -1.677 6.242 3.634 1.00 96.00 106 PHE A C 1
ATOM 863 O O . PHE A 1 106 ? -1.815 6.673 4.776 1.00 96.00 106 PHE A O 1
ATOM 870 N N . GLU A 1 107 ? -0.669 6.639 2.853 1.00 95.44 107 GLU A N 1
ATOM 871 C CA . GLU A 1 107 ? 0.323 7.620 3.311 1.00 95.44 107 GLU A CA 1
ATOM 872 C C . GLU A 1 107 ? -0.304 8.999 3.549 1.00 95.44 107 GLU A C 1
ATOM 874 O O . GLU A 1 107 ? 0.018 9.659 4.535 1.00 95.44 107 GLU A O 1
ATOM 879 N N . GLU A 1 108 ? -1.228 9.434 2.693 1.00 95.75 108 GLU A N 1
ATOM 880 C CA . GLU A 1 108 ? -1.931 10.711 2.864 1.00 95.75 108 GLU A CA 1
ATOM 881 C C . GLU A 1 108 ? -2.792 10.734 4.126 1.00 95.75 108 GLU A C 1
ATOM 883 O O . GLU A 1 108 ? -2.725 11.681 4.914 1.00 95.75 108 GLU A O 1
ATOM 888 N N . ALA A 1 109 ? -3.569 9.677 4.353 1.00 96.81 109 ALA A N 1
ATOM 889 C CA . ALA A 1 109 ? -4.360 9.515 5.563 1.00 96.81 109 ALA A CA 1
ATOM 890 C C . ALA A 1 109 ? -3.478 9.423 6.812 1.00 96.81 109 ALA A C 1
ATOM 892 O O . ALA A 1 109 ? -3.782 10.049 7.827 1.00 96.81 109 ALA A O 1
ATOM 893 N N . ARG A 1 110 ? -2.346 8.709 6.731 1.00 95.00 110 ARG A N 1
ATOM 894 C CA . ARG A 1 110 ? -1.369 8.615 7.821 1.00 95.00 110 ARG A CA 1
ATOM 895 C C . ARG A 1 110 ? -0.847 9.996 8.201 1.00 95.00 110 ARG A C 1
ATOM 897 O O . ARG A 1 110 ? -0.903 10.347 9.375 1.00 95.00 110 ARG A O 1
ATOM 904 N N . VAL A 1 111 ? -0.410 10.796 7.227 1.00 96.06 111 VAL A N 1
ATOM 905 C CA . VAL A 1 111 ? 0.077 12.167 7.465 1.00 96.06 111 VAL A CA 1
ATOM 906 C C . VAL A 1 111 ? -0.9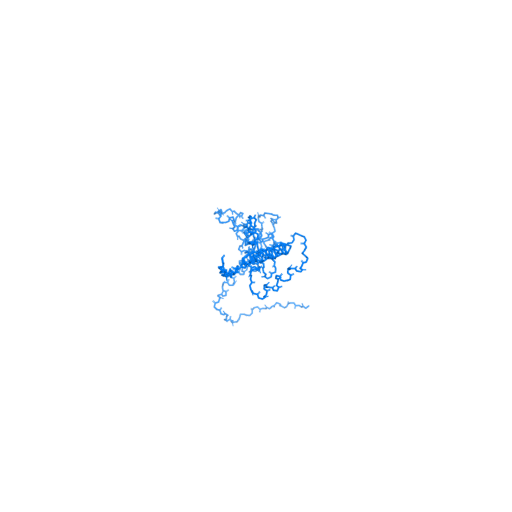93 13.026 8.142 1.00 96.06 111 VAL A C 1
ATOM 908 O O . VAL A 1 111 ? -0.691 13.714 9.116 1.00 96.06 111 VAL A O 1
ATOM 911 N N . LYS A 1 112 ? -2.249 12.948 7.685 1.00 96.12 112 LYS A N 1
ATOM 912 C CA . LYS A 1 112 ? -3.372 13.670 8.308 1.00 96.12 112 LYS A CA 1
ATOM 913 C C . LYS A 1 112 ? -3.634 13.202 9.741 1.00 96.12 112 LYS A C 1
ATOM 915 O O . LYS A 1 112 ? -3.823 14.029 10.626 1.00 96.12 112 LYS A O 1
ATOM 920 N N . SER A 1 113 ? -3.590 11.894 9.987 1.00 95.81 113 SER A N 1
ATOM 921 C CA . SER A 1 113 ? -3.906 11.309 11.295 1.00 95.81 113 SER A CA 1
ATOM 922 C C . SER A 1 113 ? -2.888 11.595 12.397 1.00 95.81 113 SER A C 1
ATOM 924 O O . SER A 1 113 ? -3.210 11.455 13.573 1.00 95.81 113 SER A O 1
ATOM 926 N N . LEU A 1 114 ? -1.671 12.005 12.024 1.00 94.56 114 LEU A N 1
ATOM 927 C CA . LEU A 1 114 ? -0.636 12.411 12.975 1.00 94.56 114 LEU A CA 1
ATOM 928 C C . LEU A 1 114 ? -0.938 13.768 13.625 1.00 94.56 114 LEU A C 1
ATOM 930 O O . LEU A 1 114 ? -0.304 14.116 14.618 1.00 94.56 114 LEU A O 1
ATOM 934 N N . GLN A 1 115 ? -1.888 14.538 13.085 1.00 94.38 115 GLN A N 1
ATOM 935 C CA . GLN A 1 115 ? -2.296 15.805 13.683 1.00 94.38 115 GLN A CA 1
ATOM 936 C C . GLN A 1 115 ? -3.129 15.568 14.957 1.00 94.38 115 GLN A C 1
ATOM 938 O O . GLN A 1 115 ? -3.954 14.646 14.992 1.00 94.38 115 GLN A O 1
ATOM 943 N N . PRO A 1 116 ? -2.972 16.399 16.006 1.00 92.31 116 PRO A N 1
ATOM 944 C CA . PRO A 1 116 ? -3.752 16.271 17.234 1.00 92.31 116 PRO A CA 1
ATOM 945 C C . PRO A 1 116 ? -5.262 16.238 16.963 1.00 92.31 116 PRO A C 1
ATOM 947 O O . PRO A 1 116 ? -5.804 17.083 16.254 1.00 92.31 116 PRO A O 1
ATOM 950 N N . GLY A 1 117 ? -5.949 15.235 17.514 1.00 90.75 117 GLY A N 1
ATOM 951 C CA . GLY A 1 117 ? -7.394 15.050 17.333 1.00 90.75 117 GLY A CA 1
ATOM 952 C C . GLY A 1 117 ? -7.821 14.450 15.987 1.00 90.75 117 GLY A C 1
ATOM 953 O O . GLY A 1 117 ? -9.000 14.153 15.822 1.00 90.75 117 GLY A O 1
ATOM 954 N N . GLN A 1 118 ? -6.896 14.205 15.053 1.00 95.19 118 GLN A N 1
ATOM 955 C CA . GLN A 1 118 ? -7.194 13.672 13.715 1.00 95.19 118 GLN A CA 1
ATOM 956 C C . GLN A 1 118 ? -6.935 12.165 13.575 1.00 95.19 118 GLN A C 1
ATOM 958 O O . GLN A 1 118 ? -7.020 11.625 12.475 1.00 95.19 118 GLN A O 1
ATOM 963 N N . GLU A 1 119 ? -6.673 11.451 14.675 1.00 93.62 119 GLU A N 1
ATOM 964 C CA . GLU A 1 119 ? -6.386 10.003 14.684 1.00 93.62 119 GLU A CA 1
ATOM 965 C C . GLU A 1 119 ? -7.428 9.170 13.909 1.00 93.62 119 GLU A C 1
ATOM 967 O O . GLU A 1 119 ? -7.094 8.157 13.299 1.00 93.62 119 GLU A O 1
ATOM 972 N N . GLY A 1 120 ? -8.691 9.611 13.901 1.00 96.12 120 GLY A N 1
ATOM 973 C CA . GLY A 1 120 ? -9.786 8.947 13.190 1.00 96.12 120 GLY A CA 1
ATOM 974 C C . GLY A 1 120 ? -9.680 8.977 11.663 1.00 96.12 120 GLY A C 1
ATOM 975 O O . GLY A 1 120 ? -10.323 8.160 11.009 1.00 96.12 120 GLY A O 1
ATOM 976 N N . LEU A 1 121 ? -8.859 9.868 11.096 1.00 97.25 121 LEU A N 1
ATOM 977 C CA . LEU A 1 121 ? -8.613 9.948 9.654 1.00 97.25 121 LEU A CA 1
ATOM 978 C C . LEU A 1 121 ? -7.663 8.861 9.142 1.00 97.25 121 LEU A C 1
ATOM 980 O O . LEU A 1 121 ? -7.563 8.689 7.928 1.00 97.25 121 LEU A O 1
ATOM 984 N N . ALA A 1 122 ? -6.963 8.140 10.025 1.00 97.06 122 ALA A N 1
ATOM 985 C CA . ALA A 1 122 ? -6.124 7.024 9.607 1.00 97.06 122 ALA A CA 1
ATOM 986 C C . ALA A 1 122 ? -6.977 5.974 8.887 1.00 97.06 122 ALA A C 1
ATOM 988 O O . ALA A 1 122 ? -8.089 5.674 9.324 1.00 97.06 122 ALA A O 1
ATOM 989 N N . LEU A 1 123 ? -6.453 5.397 7.804 1.00 98.00 123 LEU A N 1
ATOM 990 C CA . LEU A 1 123 ? -7.106 4.255 7.172 1.00 98.00 123 LEU A CA 1
ATOM 991 C C . LEU A 1 123 ? -6.955 3.007 8.041 1.00 98.00 123 LEU A C 1
ATOM 993 O O . LEU A 1 123 ? -5.920 2.815 8.684 1.00 98.00 123 LEU A O 1
ATOM 997 N N . VAL A 1 124 ? -7.951 2.121 7.991 1.00 97.12 124 VAL A N 1
ATOM 998 C CA . VAL A 1 124 ? -7.880 0.784 8.602 1.00 97.12 124 VAL A CA 1
ATOM 999 C C . VAL A 1 124 ? -6.663 0.031 8.068 1.00 97.12 124 VAL A C 1
ATOM 1001 O O . VAL A 1 124 ? -5.919 -0.569 8.835 1.00 97.12 124 VAL A O 1
ATOM 1004 N N . GLY A 1 125 ? -6.425 0.107 6.756 1.00 95.50 125 GLY A N 1
ATOM 1005 C CA . GLY A 1 125 ? -5.201 -0.368 6.117 1.00 95.50 125 GLY A CA 1
ATOM 1006 C C . GLY A 1 125 ? -5.148 -1.862 5.775 1.00 95.50 125 GLY A C 1
ATOM 1007 O O . GLY A 1 125 ? -4.247 -2.275 5.050 1.00 95.50 125 GLY A O 1
ATOM 1008 N N . PHE A 1 126 ? -6.120 -2.664 6.217 1.00 94.00 126 PHE A N 1
ATOM 1009 C CA . PHE A 1 126 ? -6.159 -4.108 5.972 1.00 94.00 126 PHE A CA 1
ATOM 1010 C C . PHE A 1 126 ? -7.579 -4.636 5.727 1.00 94.00 126 PHE A C 1
ATOM 1012 O O . PHE A 1 126 ? -8.572 -4.018 6.113 1.00 94.00 126 PHE A O 1
ATOM 1019 N N . GLY A 1 127 ? -7.654 -5.818 5.107 1.00 93.12 127 GLY A N 1
ATOM 1020 C CA . GLY A 1 127 ? -8.908 -6.511 4.804 1.00 93.12 127 GLY A CA 1
ATOM 1021 C C . GLY A 1 127 ? -9.834 -5.726 3.869 1.00 93.12 127 GLY A C 1
ATOM 1022 O O . GLY A 1 127 ? -9.406 -4.814 3.160 1.00 93.12 127 GLY A O 1
ATOM 1023 N N . ASP A 1 128 ? -11.119 -6.073 3.899 1.00 94.00 128 ASP A N 1
ATOM 1024 C CA . ASP A 1 128 ? -12.159 -5.453 3.063 1.00 94.00 128 ASP A CA 1
ATOM 1025 C C . ASP A 1 128 ? -12.325 -3.950 3.322 1.00 94.00 128 ASP A C 1
ATOM 1027 O O . ASP A 1 128 ? -12.729 -3.204 2.437 1.00 94.00 128 ASP A O 1
ATOM 1031 N N . PHE A 1 129 ? -11.995 -3.500 4.534 1.00 95.50 129 PHE A N 1
ATOM 1032 C CA . PHE A 1 129 ? -12.157 -2.114 4.965 1.00 95.50 129 PHE A CA 1
ATOM 1033 C C . PHE A 1 129 ? -10.876 -1.292 4.809 1.00 95.50 129 PHE A C 1
ATOM 1035 O O . PHE A 1 129 ? -10.791 -0.199 5.356 1.00 95.50 129 PHE A O 1
ATOM 1042 N N . LYS A 1 130 ? -9.862 -1.781 4.078 1.00 95.69 130 LYS A N 1
ATOM 1043 C CA . LYS A 1 130 ? -8.536 -1.140 4.005 1.00 95.69 130 LYS A CA 1
ATOM 1044 C C . LYS A 1 130 ? -8.570 0.338 3.594 1.00 95.69 130 LYS A C 1
ATOM 1046 O O . LYS A 1 130 ? -7.707 1.089 4.037 1.00 95.69 130 LYS A O 1
ATOM 1051 N N . PHE A 1 131 ? -9.553 0.748 2.790 1.00 96.44 131 PHE A N 1
ATOM 1052 C CA . PHE A 1 131 ? -9.743 2.130 2.332 1.00 96.44 131 PHE A CA 1
ATOM 1053 C C . PHE A 1 131 ? -10.631 2.993 3.241 1.00 96.44 131 PHE A C 1
ATOM 1055 O O . PHE A 1 131 ? -10.700 4.200 3.033 1.00 96.44 131 PHE A O 1
ATOM 1062 N N . GLU A 1 132 ? -11.292 2.408 4.239 1.00 97.12 132 GLU A N 1
ATOM 1063 C CA . GLU A 1 132 ? -12.107 3.159 5.193 1.00 97.12 132 GLU A CA 1
ATOM 1064 C C . GLU A 1 132 ? -11.230 3.833 6.241 1.00 97.12 132 GLU A C 1
ATOM 1066 O O . GLU A 1 132 ? -10.212 3.280 6.673 1.00 97.12 132 GLU A O 1
ATOM 1071 N N . SER A 1 133 ? -11.644 5.016 6.690 1.00 98.00 133 SER A N 1
ATOM 1072 C CA . SER A 1 133 ? -11.037 5.643 7.862 1.00 98.00 133 SER A CA 1
ATOM 1073 C C . SER A 1 133 ? -11.523 4.968 9.144 1.00 98.00 133 SER A C 1
ATOM 1075 O O . SER A 1 133 ? -12.631 4.433 9.205 1.00 98.00 133 SER A O 1
ATOM 1077 N N . LEU A 1 134 ? -10.716 5.022 10.202 1.00 97.69 134 LEU A N 1
ATOM 1078 C CA . LEU A 1 134 ? -11.095 4.498 11.515 1.00 97.69 134 LEU A CA 1
ATOM 1079 C C . LEU A 1 134 ? -12.383 5.147 12.041 1.00 97.69 134 LEU A C 1
ATOM 1081 O O . LEU A 1 134 ? -13.209 4.477 12.660 1.00 97.69 134 LEU A O 1
ATOM 1085 N N . GLN A 1 135 ? -12.571 6.439 11.768 1.00 97.31 135 GLN A N 1
ATOM 1086 C CA . GLN A 1 135 ? -13.778 7.165 12.143 1.00 97.31 135 GLN A CA 1
ATOM 1087 C C . GLN A 1 135 ? -15.005 6.709 11.349 1.00 97.31 135 GLN A C 1
ATOM 1089 O O . GLN A 1 135 ? -16.021 6.386 11.960 1.00 97.31 135 GLN A O 1
ATOM 1094 N N . SER A 1 136 ? -14.898 6.639 10.016 1.00 97.31 136 SER A N 1
ATOM 1095 C CA . SER A 1 136 ? -15.973 6.150 9.137 1.00 97.31 136 SER A CA 1
ATOM 1096 C C . SER A 1 136 ? -16.415 4.753 9.567 1.00 97.31 136 SER A C 1
ATOM 1098 O O . SER A 1 136 ? -17.596 4.509 9.819 1.00 97.31 136 SER A O 1
ATOM 1100 N N . LEU A 1 137 ? -15.436 3.867 9.785 1.00 97.12 137 LEU A N 1
ATOM 1101 C CA . LEU A 1 137 ? -15.663 2.508 10.253 1.00 97.12 137 LEU A CA 1
ATOM 1102 C C . LEU A 1 137 ? -16.427 2.476 11.585 1.00 97.12 137 LEU A C 1
ATOM 1104 O O . LEU A 1 137 ? -17.343 1.678 11.757 1.00 97.12 137 LEU A O 1
ATOM 1108 N N . TYR A 1 138 ? -16.062 3.329 12.541 1.00 96.88 138 TYR A N 1
ATOM 1109 C CA . TYR A 1 138 ? -16.684 3.342 13.864 1.00 96.88 138 TYR A CA 1
ATOM 1110 C C . TYR A 1 138 ? -18.098 3.947 13.872 1.00 96.88 138 TYR A C 1
ATOM 1112 O O . TYR A 1 138 ? -18.963 3.495 14.627 1.00 96.88 138 TYR A O 1
ATOM 1120 N N . ASP A 1 139 ? -18.337 4.979 13.062 1.00 96.31 139 ASP A N 1
ATOM 1121 C CA . ASP A 1 139 ? -19.605 5.715 13.040 1.00 96.31 139 ASP A CA 1
ATOM 1122 C C . ASP A 1 139 ? -20.653 5.090 12.098 1.00 96.31 139 ASP A C 1
ATOM 1124 O O . ASP A 1 139 ? -21.853 5.353 12.250 1.00 96.31 139 ASP A O 1
ATOM 1128 N N . SER A 1 140 ? -20.218 4.217 11.182 1.00 97.00 140 SER A N 1
ATOM 1129 C CA . SER A 1 140 ? -21.066 3.509 10.222 1.00 97.00 140 SER A CA 1
ATOM 1130 C C . SER A 1 140 ? -22.219 2.735 10.875 1.00 97.00 140 SER A C 1
ATOM 1132 O O . SER A 1 140 ? -22.104 2.149 11.956 1.00 97.00 140 SER A O 1
ATOM 1134 N N . LYS A 1 141 ? -23.359 2.723 10.176 1.00 95.94 141 LYS A N 1
ATOM 1135 C CA . LYS A 1 141 ? -24.566 1.957 10.532 1.00 95.94 141 LYS A CA 1
ATOM 1136 C C . LYS A 1 141 ? -24.745 0.699 9.689 1.00 95.94 141 LYS A C 1
ATOM 1138 O O . LYS A 1 141 ? -25.709 -0.034 9.888 1.00 95.94 141 LYS A O 1
ATOM 1143 N N . ASP A 1 142 ? -23.824 0.449 8.764 1.00 97.25 142 ASP A N 1
ATOM 1144 C CA . ASP A 1 142 ? -23.855 -0.741 7.928 1.00 97.25 142 ASP A CA 1
ATOM 1145 C C . ASP A 1 142 ? -23.658 -2.016 8.785 1.00 97.25 142 ASP A C 1
ATOM 1147 O O . ASP A 1 142 ? -22.705 -2.087 9.573 1.00 97.25 142 ASP A O 1
ATOM 1151 N N . PRO A 1 143 ? -24.517 -3.047 8.646 1.00 97.00 143 PRO A N 1
ATOM 1152 C CA . PRO A 1 143 ? -24.419 -4.274 9.435 1.00 97.00 143 PRO A CA 1
ATOM 1153 C C . PRO A 1 143 ? -23.069 -4.995 9.320 1.00 97.00 143 PRO A C 1
ATOM 1155 O O . PRO A 1 143 ? -22.579 -5.537 10.318 1.00 97.00 143 PRO A O 1
ATOM 1158 N N . LYS A 1 144 ? -22.441 -5.000 8.133 1.00 96.62 144 LYS A N 1
ATOM 1159 C CA . LYS A 1 144 ? -21.129 -5.639 7.924 1.00 96.62 144 LYS A CA 1
ATOM 1160 C C . LYS A 1 144 ? -20.054 -4.902 8.724 1.00 96.62 144 LYS A C 1
ATOM 1162 O O . LYS A 1 144 ? -19.255 -5.534 9.420 1.00 96.62 144 LYS A O 1
ATOM 1167 N N . THR A 1 145 ? -20.089 -3.576 8.690 1.00 96.31 145 THR A N 1
ATOM 1168 C CA . THR A 1 145 ? -19.184 -2.701 9.436 1.00 96.31 145 THR A CA 1
ATOM 1169 C C . THR A 1 145 ? -19.381 -2.838 10.947 1.00 96.31 145 THR A C 1
ATOM 1171 O O . THR A 1 145 ? -18.412 -3.047 11.676 1.00 96.31 145 THR A O 1
ATOM 1174 N N . ILE A 1 146 ? -20.629 -2.847 11.429 1.00 96.69 146 ILE A N 1
ATOM 1175 C CA . ILE A 1 146 ? -20.948 -3.066 12.849 1.00 96.69 146 ILE A CA 1
ATOM 1176 C C . ILE A 1 146 ? -20.389 -4.410 13.333 1.00 96.69 146 ILE A C 1
ATOM 1178 O O . ILE A 1 146 ? -19.779 -4.490 14.404 1.00 96.69 146 ILE A O 1
ATOM 1182 N N . ARG A 1 147 ? -20.559 -5.479 12.542 1.00 97.12 147 ARG A N 1
ATOM 1183 C CA . ARG A 1 147 ? -20.013 -6.804 12.867 1.00 97.12 147 ARG A CA 1
ATOM 1184 C C . ARG A 1 147 ? -18.490 -6.771 12.972 1.00 97.12 147 ARG A C 1
ATOM 1186 O O . ARG A 1 147 ? -17.934 -7.369 13.892 1.00 97.12 147 ARG A O 1
ATOM 1193 N N . PHE A 1 148 ? -17.827 -6.057 12.069 1.00 96.88 148 PHE A N 1
ATOM 1194 C CA . PHE A 1 148 ? -16.378 -5.915 12.085 1.00 96.88 148 PHE A CA 1
ATOM 1195 C C . PHE A 1 148 ? -15.877 -5.098 13.285 1.00 96.88 148 PHE A C 1
ATOM 1197 O O . PHE A 1 148 ? -14.959 -5.533 13.974 1.00 96.88 148 PHE A O 1
ATOM 1204 N N . VAL A 1 149 ? -16.525 -3.982 13.630 1.00 97.31 149 VAL A N 1
ATOM 1205 C CA . VAL A 1 149 ? -16.192 -3.213 14.844 1.00 97.31 149 VAL A CA 1
ATOM 1206 C C . VAL A 1 149 ? -16.384 -4.066 16.106 1.00 97.31 149 VAL A C 1
ATOM 1208 O O . VAL A 1 149 ? -15.539 -4.051 17.000 1.00 97.31 149 VAL A O 1
ATOM 1211 N N . ASN A 1 150 ? -17.445 -4.878 16.171 1.00 97.06 150 ASN A N 1
ATOM 1212 C CA . ASN A 1 150 ? -17.653 -5.830 17.268 1.00 97.06 150 ASN A CA 1
ATOM 1213 C C . ASN A 1 150 ? -16.558 -6.898 17.357 1.00 97.06 150 ASN A C 1
ATOM 1215 O O . ASN A 1 150 ? -16.185 -7.294 18.463 1.00 97.06 150 ASN A O 1
ATOM 1219 N N . TYR A 1 151 ? -16.036 -7.352 16.217 1.00 96.50 151 TYR A N 1
ATOM 1220 C CA . TYR A 1 151 ? -14.859 -8.213 16.181 1.00 96.50 151 TYR A CA 1
ATOM 1221 C C . TYR A 1 151 ? -13.644 -7.488 16.782 1.00 96.50 151 TYR A C 1
ATOM 1223 O O . TYR A 1 151 ? -13.080 -7.990 17.754 1.00 96.50 151 TYR A O 1
ATOM 1231 N N . LEU A 1 152 ? -13.334 -6.264 16.330 1.00 96.50 152 LEU A N 1
ATOM 1232 C CA . LEU A 1 152 ? -12.203 -5.467 16.835 1.00 96.50 152 LEU A CA 1
ATOM 1233 C C . LEU A 1 152 ? -12.242 -5.243 18.355 1.00 96.50 152 LEU A C 1
ATOM 1235 O O . LEU A 1 152 ? -11.202 -5.269 19.010 1.00 96.50 152 LEU A O 1
ATOM 1239 N N . ARG A 1 153 ? -13.428 -5.069 18.952 1.00 96.38 153 ARG A N 1
ATOM 1240 C CA . ARG A 1 153 ? -13.574 -4.924 20.416 1.00 96.38 153 ARG A CA 1
ATOM 1241 C C . ARG A 1 153 ? -13.001 -6.110 21.195 1.00 96.38 153 ARG A C 1
ATOM 1243 O O . ARG A 1 153 ? -12.481 -5.925 22.296 1.00 96.38 153 ARG A O 1
ATOM 1250 N N . ARG A 1 154 ? -13.100 -7.311 20.623 1.00 96.19 154 ARG A N 1
ATOM 1251 C CA . ARG A 1 154 ? -12.737 -8.589 21.255 1.00 96.19 154 ARG A CA 1
ATOM 1252 C C . ARG A 1 154 ? -11.366 -9.105 20.814 1.00 96.19 154 ARG A C 1
ATOM 1254 O O . ARG A 1 154 ? -10.851 -10.036 21.422 1.00 96.19 154 ARG A O 1
ATOM 1261 N N . THR A 1 155 ? -10.774 -8.522 19.776 1.00 94.69 155 THR A N 1
ATOM 1262 C CA . THR A 1 155 ? -9.489 -8.965 19.228 1.00 94.69 155 THR A CA 1
ATOM 1263 C C . THR A 1 155 ? -8.314 -8.548 20.117 1.00 94.69 155 THR A C 1
ATOM 1265 O O . THR A 1 155 ? -8.232 -7.404 20.572 1.00 94.69 155 THR A O 1
ATOM 1268 N N . ALA A 1 156 ? -7.367 -9.470 20.306 1.00 94.38 156 ALA A N 1
ATOM 1269 C CA . ALA A 1 156 ? -6.028 -9.189 20.815 1.00 94.38 156 ALA A CA 1
ATOM 1270 C C . ALA A 1 156 ? -5.061 -9.050 19.619 1.00 94.38 156 ALA A C 1
ATOM 1272 O O . ALA A 1 156 ? -4.738 -10.052 18.980 1.00 94.38 156 ALA A O 1
ATOM 1273 N N . PRO A 1 157 ? -4.662 -7.823 19.243 1.00 93.88 157 PRO A N 1
ATOM 1274 C CA . PRO A 1 157 ? -3.821 -7.588 18.075 1.00 93.88 157 PRO A CA 1
ATOM 1275 C C . PRO A 1 157 ? -2.342 -7.879 18.362 1.00 93.88 157 PRO A C 1
ATOM 1277 O O . PRO A 1 157 ? -1.873 -7.703 19.486 1.00 93.88 157 PRO A O 1
ATOM 1280 N N . ALA A 1 158 ? -1.588 -8.251 17.325 1.00 94.06 158 ALA A N 1
ATOM 1281 C CA . ALA A 1 158 ? -0.131 -8.310 17.407 1.00 94.06 158 ALA A CA 1
ATOM 1282 C C . ALA A 1 158 ? 0.459 -6.892 17.583 1.00 94.06 158 ALA A C 1
ATOM 1284 O O . ALA A 1 158 ? -0.023 -5.965 16.913 1.00 94.06 158 ALA A O 1
ATOM 1285 N N . PRO A 1 159 ? 1.497 -6.708 18.421 1.00 93.56 159 PRO A N 1
ATOM 1286 C CA . PRO A 1 159 ? 2.142 -5.411 18.609 1.00 93.56 159 PRO A CA 1
ATOM 1287 C C . PRO A 1 159 ? 2.671 -4.815 17.299 1.00 93.56 159 PRO A C 1
ATOM 1289 O O . PRO A 1 159 ? 3.242 -5.520 16.468 1.00 93.56 159 PRO A O 1
ATOM 1292 N N . GLY A 1 160 ? 2.478 -3.512 17.111 1.00 90.88 160 GLY A N 1
ATOM 1293 C CA . GLY A 1 160 ? 2.923 -2.756 15.938 1.00 90.88 160 GLY A CA 1
ATOM 1294 C C . GLY A 1 160 ? 2.085 -2.971 14.673 1.00 90.88 160 GLY A C 1
ATOM 1295 O O . GLY A 1 160 ? 2.385 -2.384 13.634 1.00 90.88 160 GLY A O 1
ATOM 1296 N N . SER A 1 161 ? 1.034 -3.794 14.727 1.00 92.81 161 SER A N 1
ATOM 1297 C CA . SER A 1 161 ? 0.180 -4.062 13.567 1.00 92.81 161 SER A CA 1
ATOM 1298 C C . SER A 1 161 ? -0.829 -2.938 13.304 1.00 92.81 161 SER A C 1
ATOM 1300 O O . SER A 1 161 ? -1.257 -2.217 14.204 1.00 92.81 161 SER A O 1
ATOM 1302 N N . GLN A 1 162 ? -1.307 -2.837 12.061 1.00 92.06 162 GLN A N 1
ATOM 1303 C CA . GLN A 1 162 ? -2.444 -1.965 11.736 1.00 92.06 162 GLN A CA 1
ATOM 1304 C C . GLN A 1 162 ? -3.717 -2.366 12.506 1.00 92.06 162 GLN A C 1
ATOM 1306 O O . GLN A 1 162 ? -4.506 -1.505 12.892 1.00 92.06 162 GLN A O 1
ATOM 1311 N N . MET A 1 163 ? -3.883 -3.662 12.799 1.00 95.31 163 MET A N 1
ATOM 1312 C CA . MET A 1 163 ? -4.962 -4.167 13.653 1.00 95.31 163 MET A CA 1
ATOM 1313 C C . MET A 1 163 ? -4.885 -3.561 15.058 1.00 95.31 163 MET A C 1
ATOM 1315 O O . MET A 1 163 ? -5.914 -3.190 15.616 1.00 95.31 163 MET A O 1
ATOM 1319 N N . GLU A 1 164 ? -3.683 -3.409 15.624 1.00 95.44 164 GLU A N 1
ATOM 1320 C CA . GLU A 1 164 ? -3.509 -2.767 16.928 1.00 95.44 164 GLU A CA 1
ATOM 1321 C C . GLU A 1 164 ? -4.025 -1.331 16.924 1.00 95.44 164 GLU A C 1
ATOM 1323 O O . GLU A 1 164 ? -4.773 -0.944 17.824 1.00 95.44 164 GLU A O 1
ATOM 1328 N N . ASN A 1 165 ? -3.697 -0.568 15.882 1.00 94.12 165 ASN A N 1
ATOM 1329 C CA . ASN A 1 165 ? -4.173 0.804 15.732 1.00 94.12 165 ASN A CA 1
ATOM 1330 C C . ASN A 1 165 ? -5.706 0.861 15.667 1.00 94.12 165 ASN A C 1
ATOM 1332 O O . ASN A 1 165 ? -6.319 1.672 16.366 1.00 94.12 165 ASN A O 1
ATOM 1336 N N . ALA A 1 166 ? -6.330 -0.037 14.898 1.00 96.38 166 ALA A N 1
ATOM 1337 C CA . ALA A 1 166 ? -7.784 -0.114 14.790 1.00 96.38 166 ALA A CA 1
ATOM 1338 C C . ALA A 1 166 ? -8.452 -0.474 16.129 1.00 96.38 166 ALA A C 1
ATOM 1340 O O . ALA A 1 166 ? -9.364 0.224 16.577 1.00 96.38 166 ALA A O 1
ATOM 1341 N N . VAL A 1 167 ? -7.961 -1.510 16.820 1.00 97.25 167 VAL A N 1
ATOM 1342 C CA . VAL A 1 167 ? -8.471 -1.927 18.139 1.00 97.25 167 VAL A CA 1
ATOM 1343 C C . VAL A 1 167 ? -8.319 -0.805 19.168 1.00 97.25 167 VAL A C 1
ATOM 1345 O O . VAL A 1 167 ? -9.251 -0.519 19.925 1.00 97.25 167 VAL A O 1
ATOM 1348 N N . ARG A 1 168 ? -7.158 -0.139 19.193 1.00 96.00 168 ARG A N 1
ATOM 1349 C CA . ARG A 1 168 ? -6.874 0.971 20.110 1.00 96.00 168 ARG A CA 1
ATOM 1350 C C . ARG A 1 168 ? -7.839 2.132 19.890 1.00 96.00 168 ARG A C 1
ATOM 1352 O O . ARG A 1 168 ? -8.368 2.664 20.867 1.00 96.00 168 ARG A O 1
ATOM 1359 N N . TYR A 1 169 ? -8.098 2.496 18.635 1.00 96.50 169 TYR A N 1
ATOM 1360 C CA . TYR A 1 169 ? -9.031 3.566 18.293 1.00 96.50 169 TYR A CA 1
ATOM 1361 C C . TYR A 1 169 ? -10.462 3.248 18.744 1.00 96.50 169 TYR A C 1
ATOM 1363 O O . TYR A 1 169 ? -11.073 4.058 19.442 1.00 96.50 169 TYR A O 1
ATOM 1371 N N . VAL A 1 170 ? -10.968 2.049 18.429 1.00 97.19 170 VAL A N 1
ATOM 1372 C CA . VAL A 1 170 ? -12.324 1.616 18.814 1.00 97.19 170 VAL A CA 1
ATOM 1373 C C . VAL A 1 170 ? -12.503 1.671 20.333 1.00 97.19 170 VAL A C 1
ATOM 1375 O O . VAL A 1 170 ? -13.424 2.323 20.821 1.00 97.19 170 VAL A O 1
ATOM 1378 N N . LYS A 1 171 ? -11.572 1.086 21.100 1.00 96.00 171 LYS A N 1
ATOM 1379 C CA . LYS A 1 171 ? -11.632 1.093 22.574 1.00 96.00 171 LYS A CA 1
ATOM 1380 C C . LYS A 1 171 ? -11.516 2.500 23.166 1.00 96.00 171 LYS A C 1
ATOM 1382 O O . LYS A 1 171 ? -12.132 2.803 24.186 1.00 96.00 171 LYS A O 1
ATOM 1387 N N . LYS A 1 172 ? -10.715 3.379 22.554 1.00 95.44 172 LYS A N 1
ATOM 1388 C CA . LYS A 1 172 ? -10.618 4.788 22.965 1.00 95.44 172 LYS A CA 1
ATOM 1389 C C . LYS A 1 172 ? -11.953 5.511 22.756 1.00 95.44 172 LYS A C 1
ATOM 1391 O O . LYS A 1 172 ? -12.385 6.217 23.662 1.00 95.44 172 LYS A O 1
ATOM 1396 N N . ARG A 1 173 ? -12.613 5.310 21.612 1.00 95.94 173 ARG A N 1
ATOM 1397 C CA . ARG A 1 173 ? -13.911 5.928 21.294 1.00 95.94 173 ARG A CA 1
ATOM 1398 C C . ARG A 1 173 ? -15.055 5.394 22.152 1.00 95.94 173 ARG A C 1
ATOM 1400 O O . ARG A 1 173 ? -15.869 6.197 22.598 1.00 95.94 173 ARG A O 1
ATOM 1407 N N . ASP A 1 174 ? -15.078 4.092 22.438 1.00 95.31 174 ASP A N 1
ATOM 1408 C CA . ASP A 1 174 ? -16.075 3.488 23.333 1.00 95.31 174 ASP A CA 1
ATOM 1409 C C . ASP A 1 174 ? -16.019 4.149 24.730 1.00 95.31 174 ASP A C 1
ATOM 1411 O O . ASP A 1 174 ? -17.027 4.685 25.191 1.00 95.31 174 ASP A O 1
ATOM 1415 N N . ARG A 1 175 ? -14.822 4.284 25.328 1.00 95.06 175 ARG A N 1
ATOM 1416 C CA . ARG A 1 175 ? -14.637 4.992 26.616 1.00 95.06 175 ARG A CA 1
ATOM 1417 C C . ARG A 1 175 ? -15.085 6.457 26.580 1.00 95.06 175 ARG A C 1
ATOM 1419 O O . ARG A 1 175 ? -15.642 6.960 27.551 1.00 95.06 175 ARG A O 1
ATOM 1426 N N . GLN A 1 176 ? -14.835 7.157 25.471 1.00 92.38 176 GLN A N 1
ATOM 1427 C CA . GLN A 1 176 ? -15.271 8.549 25.306 1.00 92.38 176 GLN A CA 1
ATOM 1428 C C . GLN A 1 176 ? -16.800 8.670 25.252 1.00 92.38 176 GLN A C 1
ATOM 1430 O O . GLN A 1 176 ? -17.352 9.604 25.830 1.00 92.38 176 GLN A O 1
ATOM 1435 N N . ARG A 1 177 ? -17.488 7.737 24.579 1.00 90.75 177 ARG A N 1
ATOM 1436 C CA . ARG A 1 177 ? -18.957 7.724 24.524 1.00 90.75 177 ARG A CA 1
ATOM 1437 C C . ARG A 1 177 ? -19.570 7.395 25.880 1.00 90.75 177 ARG A C 1
ATOM 1439 O O . ARG A 1 177 ? -20.464 8.115 26.306 1.00 90.75 177 ARG A O 1
ATOM 1446 N N . GLU A 1 178 ? -19.059 6.383 26.574 1.00 89.56 178 GLU A N 1
ATOM 1447 C CA . GLU A 1 178 ? -19.530 6.004 27.915 1.00 89.56 178 GLU A CA 1
ATOM 1448 C C . GLU A 1 178 ? -19.375 7.152 28.926 1.00 89.56 178 GLU A C 1
ATOM 1450 O O . GLU A 1 178 ? -20.308 7.470 29.670 1.00 89.56 178 GLU A O 1
ATOM 1455 N N . GLY A 1 179 ? -18.225 7.836 28.909 1.00 86.75 179 GLY A N 1
ATOM 1456 C CA . GLY A 1 179 ? -17.991 9.018 29.740 1.00 86.75 179 GLY A CA 1
ATOM 1457 C C . GLY A 1 179 ? -18.951 10.169 29.422 1.00 86.75 179 GLY A C 1
ATOM 1458 O O . GLY A 1 179 ? -19.497 10.782 30.339 1.00 86.75 179 GLY A O 1
ATOM 1459 N N . ALA A 1 180 ? -19.224 10.426 28.138 1.00 84.44 180 ALA A N 1
ATOM 1460 C CA . ALA A 1 180 ? -20.182 11.450 27.720 1.00 84.44 180 ALA A CA 1
ATOM 1461 C C . ALA A 1 180 ? -21.622 11.114 28.147 1.00 84.44 180 ALA A C 1
ATOM 1463 O O . ALA A 1 180 ? -22.340 11.996 28.612 1.00 84.44 180 ALA A O 1
ATOM 1464 N N . THR A 1 181 ? -22.041 9.847 28.050 1.00 82.69 181 THR A N 1
ATOM 1465 C CA . THR A 1 181 ? -23.364 9.401 28.518 1.00 82.69 181 THR A CA 1
ATOM 1466 C C . THR A 1 181 ? -23.504 9.548 30.034 1.00 82.69 181 THR A C 1
ATOM 1468 O O . THR A 1 181 ? -24.538 10.013 30.511 1.00 82.69 181 THR A O 1
ATOM 1471 N N . THR A 1 182 ? -22.453 9.222 30.790 1.00 79.62 182 THR A N 1
ATOM 1472 C CA . THR A 1 182 ? -22.440 9.345 32.257 1.00 79.62 182 THR A CA 1
ATOM 1473 C C . THR A 1 182 ? -22.495 10.812 32.697 1.00 79.62 182 THR A C 1
ATOM 1475 O O . THR A 1 182 ? -23.277 11.168 33.577 1.00 79.62 182 THR A O 1
ATOM 1478 N N . ALA A 1 183 ? -21.724 11.686 32.042 1.00 74.44 183 ALA A N 1
ATOM 1479 C CA . ALA A 1 183 ? -21.740 13.126 32.297 1.00 74.44 183 ALA A CA 1
ATOM 1480 C C . ALA A 1 183 ? -23.090 13.770 31.933 1.00 74.44 183 ALA A C 1
ATOM 1482 O O . ALA A 1 183 ? -23.591 14.621 32.671 1.00 74.44 183 ALA A O 1
ATOM 1483 N N . ALA A 1 184 ? -23.713 13.335 30.835 1.00 72.62 184 ALA A N 1
ATOM 1484 C CA . ALA A 1 184 ? -25.046 13.791 30.457 1.00 72.62 184 ALA A CA 1
ATOM 1485 C C . ALA A 1 184 ? -26.093 13.379 31.506 1.00 72.62 184 ALA A C 1
ATOM 1487 O O . ALA A 1 184 ? -26.839 14.232 31.971 1.00 72.62 184 ALA A O 1
ATOM 1488 N N . ALA A 1 185 ? -26.095 12.119 31.958 1.00 71.69 185 ALA A N 1
ATOM 1489 C CA . ALA A 1 185 ? -27.030 11.629 32.977 1.00 71.69 185 ALA A CA 1
ATOM 1490 C C . ALA A 1 185 ? -26.883 12.339 34.341 1.00 71.69 185 ALA A C 1
ATOM 1492 O O . ALA A 1 185 ? -27.884 12.649 34.993 1.00 71.69 185 ALA A O 1
ATOM 1493 N N . ALA A 1 186 ? -25.651 12.650 34.757 1.00 67.69 186 ALA A N 1
ATOM 1494 C CA . ALA A 1 186 ? -25.388 13.420 35.975 1.00 67.69 186 ALA A CA 1
ATOM 1495 C C . ALA A 1 186 ? -25.902 14.870 35.875 1.00 67.69 186 ALA A C 1
ATOM 1497 O O . ALA A 1 186 ? -26.401 15.416 36.857 1.00 67.69 186 ALA A O 1
ATOM 1498 N N . THR A 1 187 ? -25.838 15.469 34.681 1.00 65.94 187 THR A N 1
ATOM 1499 C CA . THR A 1 187 ? -26.327 16.834 34.421 1.00 65.94 187 THR A CA 1
ATOM 1500 C C . THR A 1 187 ? -27.857 16.898 34.390 1.00 65.94 187 THR A C 1
ATOM 1502 O O . THR A 1 187 ? -28.443 17.861 34.871 1.00 65.94 187 THR A O 1
ATOM 1505 N N . SER A 1 188 ? -28.530 15.854 33.894 1.00 60.22 188 SER A N 1
ATOM 1506 C CA . SER A 1 188 ? -30.000 15.776 33.890 1.00 60.22 188 SER A CA 1
ATOM 1507 C C . SER A 1 188 ? -30.608 15.651 35.292 1.00 60.22 188 SER A C 1
ATOM 1509 O O . SER A 1 188 ? -31.764 16.008 35.497 1.00 60.22 188 SER A O 1
ATOM 1511 N N . THR A 1 189 ? -29.850 15.124 36.259 1.00 54.66 189 THR A N 1
ATOM 1512 C CA . THR A 1 189 ? -30.354 14.816 37.609 1.00 54.66 189 THR A CA 1
ATOM 1513 C C . THR A 1 189 ? -30.362 16.046 38.533 1.00 54.66 189 THR A C 1
ATOM 1515 O O . THR A 1 189 ? -31.101 16.079 39.511 1.00 54.66 189 THR A O 1
ATOM 1518 N N . THR A 1 190 ? -29.608 17.106 38.223 1.00 54.00 190 THR A N 1
ATOM 1519 C CA . THR A 1 190 ? -29.533 18.322 39.055 1.00 54.00 190 THR A CA 1
ATOM 1520 C C . THR A 1 190 ? -30.600 19.385 38.752 1.00 54.00 190 THR A C 1
ATOM 1522 O O . THR A 1 190 ? -30.599 20.426 39.401 1.00 54.00 190 THR A O 1
ATOM 1525 N N . THR A 1 191 ? -31.539 19.158 37.819 1.00 48.88 191 THR A N 1
ATOM 1526 C CA . THR A 1 191 ? -32.588 20.146 37.448 1.00 48.88 191 THR A CA 1
ATOM 1527 C C . THR A 1 191 ? -34.005 19.802 37.945 1.00 48.88 191 THR A C 1
ATOM 1529 O O . THR A 1 191 ? -34.982 20.367 37.465 1.00 48.88 191 THR A O 1
ATOM 1532 N N . SER A 1 192 ? -34.166 18.912 38.928 1.00 49.12 192 SER A N 1
ATOM 1533 C CA . SER A 1 192 ? -35.464 18.681 39.587 1.00 49.12 192 SER A CA 1
ATOM 1534 C C . SER A 1 192 ? -35.477 19.236 41.015 1.00 49.12 192 SER A C 1
ATOM 1536 O O . SER A 1 192 ? -35.372 18.491 41.988 1.00 49.12 192 SER A O 1
ATOM 1538 N N . THR A 1 193 ? -35.597 20.559 41.144 1.00 52.88 193 THR A N 1
ATOM 1539 C CA . THR A 1 193 ? -35.923 21.233 42.411 1.00 52.88 193 THR A CA 1
ATOM 1540 C C . THR A 1 193 ? -37.430 21.085 42.678 1.00 52.88 193 THR A C 1
ATOM 1542 O O . THR A 1 193 ? -38.219 21.428 41.795 1.00 52.88 193 THR A O 1
ATOM 1545 N N . PRO A 1 194 ? -37.883 20.597 43.848 1.00 49.97 194 PRO A N 1
ATOM 1546 C CA . PRO A 1 194 ? -39.308 20.523 44.150 1.00 49.97 194 PRO A CA 1
ATOM 1547 C C . PRO A 1 194 ? -39.857 21.927 44.443 1.00 49.97 194 PRO A C 1
ATOM 1549 O O . PRO A 1 194 ? -39.324 22.656 45.279 1.00 49.97 194 PRO A O 1
ATOM 1552 N N . VAL A 1 195 ? -40.935 22.303 43.751 1.00 47.41 195 VAL A N 1
ATOM 1553 C CA . VAL A 1 195 ? -41.727 23.506 44.041 1.00 47.41 195 VAL A CA 1
ATOM 1554 C C . VAL A 1 195 ? -42.361 23.334 45.422 1.00 47.41 195 VAL A C 1
ATOM 1556 O O . VAL A 1 195 ? -43.238 22.493 45.612 1.00 47.41 195 VAL A O 1
ATOM 1559 N N . ALA A 1 196 ? -41.895 24.114 46.397 1.00 44.78 196 ALA A N 1
ATOM 1560 C CA . ALA A 1 196 ? -42.497 24.186 47.720 1.00 44.78 196 ALA A CA 1
ATOM 1561 C C . ALA A 1 196 ? -43.869 24.870 47.620 1.00 44.78 196 ALA A C 1
ATOM 1563 O O . ALA A 1 196 ? -43.964 26.059 47.316 1.00 44.78 196 ALA A O 1
ATOM 1564 N N . ALA A 1 197 ? -44.933 24.106 47.866 1.00 47.25 197 ALA A N 1
ATOM 1565 C CA . ALA A 1 197 ? -46.280 24.627 48.033 1.00 47.25 197 ALA A CA 1
ATOM 1566 C C . ALA A 1 197 ? -46.383 25.350 49.386 1.00 47.25 197 ALA A C 1
ATOM 1568 O O . ALA A 1 197 ? -46.311 24.726 50.443 1.00 47.25 197 ALA A O 1
ATOM 1569 N N . SER A 1 198 ? -46.549 26.671 49.359 1.00 41.47 198 SER A N 1
ATOM 1570 C CA . SER A 1 198 ? -46.873 27.482 50.530 1.00 41.47 198 SER A CA 1
ATOM 1571 C C . SER A 1 198 ? -48.386 27.466 50.766 1.00 41.47 198 SER A C 1
ATOM 1573 O O . SER A 1 198 ? -49.153 28.170 50.115 1.00 41.47 198 SER A O 1
ATOM 1575 N N . SER A 1 199 ? -48.828 26.638 51.712 1.00 43.03 199 SER A N 1
ATOM 1576 C CA . SER A 1 199 ? -50.193 26.660 52.237 1.00 43.03 199 SER A CA 1
ATOM 1577 C C . SER A 1 199 ? -50.377 27.839 53.195 1.00 43.03 199 SER A C 1
ATOM 1579 O O . SER A 1 199 ? -49.716 27.925 54.229 1.00 43.03 199 SER A O 1
ATOM 1581 N N . SER A 1 200 ? -51.304 28.726 52.847 1.00 47.88 200 SER A N 1
ATOM 1582 C CA . SER A 1 200 ? -51.840 29.796 53.684 1.00 47.88 200 SER A CA 1
ATOM 1583 C C . SER A 1 200 ? -52.593 29.241 54.897 1.00 47.88 200 SER A C 1
ATOM 1585 O O . SER A 1 200 ? -53.543 28.476 54.722 1.00 47.88 200 SER A O 1
ATOM 1587 N N . SER A 1 201 ? -52.250 29.682 56.108 1.00 41.97 201 SER A N 1
ATOM 1588 C CA . SER A 1 201 ? -53.087 29.505 57.297 1.00 41.97 201 SER A CA 1
ATOM 1589 C C . SER A 1 201 ? -53.419 30.859 57.924 1.00 41.97 201 SER A C 1
ATOM 1591 O O . SER A 1 201 ? -52.561 31.608 58.385 1.00 41.97 201 SER A O 1
ATOM 1593 N N . SER A 1 202 ? -54.710 31.180 57.893 1.00 46.53 202 SER A N 1
ATOM 1594 C CA . SER A 1 202 ? -55.332 32.256 58.654 1.00 46.53 202 SER A CA 1
ATOM 1595 C C . SER A 1 202 ? -55.349 31.908 60.143 1.00 46.53 202 SER A C 1
ATOM 1597 O O . SER A 1 202 ? -55.681 30.780 60.504 1.00 46.53 202 SER A O 1
ATOM 1599 N N . SER A 1 203 ? -55.124 32.888 61.017 1.00 45.53 203 SER A N 1
ATOM 1600 C CA . SER A 1 203 ? -55.583 32.805 62.405 1.00 45.53 203 SER A CA 1
ATOM 1601 C C . SER A 1 203 ? -56.073 34.158 62.906 1.00 45.53 203 SER A C 1
ATOM 1603 O O . SER A 1 203 ? -55.504 35.209 62.623 1.00 45.53 203 SER A O 1
ATOM 1605 N N . ARG A 1 204 ? -57.200 34.075 63.605 1.00 47.19 204 ARG A N 1
ATOM 1606 C CA . ARG A 1 204 ? -58.171 35.099 63.974 1.00 47.19 204 ARG A CA 1
ATOM 1607 C C . ARG A 1 204 ? -57.975 35.453 65.459 1.00 47.19 204 ARG A C 1
ATOM 1609 O O . ARG A 1 204 ? -57.808 34.537 66.249 1.00 47.19 204 ARG A O 1
ATOM 1616 N N . VAL A 1 205 ? -58.035 36.750 65.775 1.00 47.84 205 VAL A N 1
ATOM 1617 C CA . VAL A 1 205 ? -58.605 37.420 66.973 1.00 47.84 205 VAL A CA 1
ATOM 1618 C C . VAL A 1 205 ? -58.476 36.740 68.352 1.00 47.84 205 VAL A C 1
ATOM 1620 O O . VAL A 1 205 ? -59.098 35.709 68.603 1.00 47.84 205 VAL A O 1
ATOM 1623 N N . SER A 1 206 ? -57.864 37.449 69.307 1.00 49.72 206 SER A N 1
ATOM 1624 C CA . SER A 1 206 ? -58.557 38.087 70.451 1.00 49.72 206 SER A CA 1
ATOM 1625 C C . SER A 1 206 ? -57.692 39.194 71.038 1.00 49.72 206 SER A C 1
ATOM 1627 O O . SER A 1 206 ? -56.467 38.971 71.137 1.00 49.72 206 SER A O 1
#

Organism: NCBI:txid451742

Radius of gyration: 31.18 Å; chains: 1; bounding box: 79×73×109 Å

Foldseek 3Di:
DDDDDDDDDDDDDDDPDPDPVVVVVLVVLLVVQQQDAQCDDDRGRDGLVVCCVPPLPVLLVLLLVLVVVVVVDPDPDPNNVNSVSSNSNQVSDVVSVVSNVLVNLQVVLVVQCVDPPSVQSHALCDDPRNNPGLVCLLVDPDPVSVVVLVVLCPDDDDPPDSSVSSSVSSVVVVVVVVVVVVVVVVVVVPPDDDDDDDDDDDDDDD

Secondary structure (DSSP, 8-state):
---------------SSS-HHHHHHHHHHHHHHHTPBP-SSTTTTSBHHHHHHH-HHHHHHHHHHHHHHHHH-----HHHHHHHHHHHHHHTSHHHHHHHHHHHHHHHHHHHHTSTT-GGGSB--SGGGTTSBHHHHHH---HHHHHHHHHHHH--PPTTSHHHHHHHHHHHHHHHHHHHHHHHHHHHHTT---------------

Sequence (206 aa):
MRVVVARAGLLGLQVDGHSIAHYHRQYYATFMLSRWKVQFGTYQGKTFHWLLQNDVGYAVMVVASHQKERERTGSQSPLMANKDAFTRYSLAYPEFAEAVRFRQAFEEARVKSLQPGQEGLALVGFGDFKFESLQSLYDSKDPKTIRFVNYLRRTAPAPGSQMENAVRYVKKRDRQREGATTAAAATSTTTSTPVAASSSSSSRVS